Protein AF-A0A2E1KET3-F1 (afdb_monomer)

Radius of gyration: 52.71 Å; Cα contacts (8 Å, |Δi|>4): 146; chains: 1; bounding box: 112×32×149 Å

pLDDT: mean 80.53, std 12.12, range [50.5, 97.62]

Foldseek 3Di:
DDDDFDKDFDADPVRHGDGIDGDDPPDDDDPCDDPQPDRDPDDPQWDWDQDPVNPGIDTDGDDDDDPPVPDDDDVPDDFDQPDWDWDADPNDIDTDGVVVVCVQAEDEDLPPPDDDPRHDYDPNVVVSVVVVVVVVVPPPVCVVDPPDDDDPPPDDDPDDDDPPPPPPPPPPDPPDDDDDPCPPPDDDDDDDPDDDPDDDPPDDPPDDDDD

Structure (mmCIF, N/CA/C/O backbone):
data_AF-A0A2E1KET3-F1
#
_entry.id   AF-A0A2E1KET3-F1
#
loop_
_atom_site.group_PDB
_atom_site.id
_atom_site.type_symbol
_atom_site.label_atom_id
_atom_site.label_alt_id
_atom_site.label_comp_id
_atom_site.label_asym_id
_atom_site.label_entity_id
_atom_site.label_seq_id
_atom_site.pdbx_PDB_ins_code
_atom_site.Cartn_x
_atom_site.Cartn_y
_atom_site.Cartn_z
_atom_site.occupancy
_atom_site.B_iso_or_equiv
_atom_site.auth_seq_id
_atom_site.auth_comp_id
_atom_site.auth_asym_id
_atom_site.auth_atom_id
_atom_site.pdbx_PDB_model_num
ATOM 1 N N . MET A 1 1 ? 8.633 -13.231 -54.530 1.00 54.28 1 MET A N 1
ATOM 2 C CA . MET A 1 1 ? 9.618 -12.141 -54.703 1.00 54.28 1 MET A CA 1
ATOM 3 C C . MET A 1 1 ? 10.955 -12.693 -54.241 1.00 54.28 1 MET A C 1
ATOM 5 O O . MET A 1 1 ? 10.937 -13.439 -53.276 1.00 54.28 1 MET A O 1
ATOM 9 N N . ALA A 1 2 ? 12.056 -12.444 -54.955 1.00 75.81 2 ALA A N 1
ATOM 10 C CA . ALA A 1 2 ? 13.374 -12.851 -54.466 1.00 75.81 2 ALA A CA 1
ATOM 11 C C . ALA A 1 2 ? 13.796 -11.877 -53.362 1.00 75.81 2 ALA A C 1
ATOM 13 O O . ALA A 1 2 ? 13.765 -10.662 -53.588 1.00 75.81 2 ALA A O 1
ATOM 14 N N . ASP A 1 3 ? 14.139 -12.400 -52.190 1.00 81.38 3 ASP A N 1
ATOM 15 C CA . ASP A 1 3 ? 14.661 -11.585 -51.100 1.00 81.38 3 ASP A CA 1
ATOM 16 C C . ASP A 1 3 ? 15.997 -10.986 -51.543 1.00 81.38 3 ASP A C 1
ATOM 18 O O . ASP A 1 3 ? 16.878 -11.688 -52.041 1.00 81.38 3 ASP A O 1
ATOM 22 N N . LYS A 1 4 ? 16.124 -9.661 -51.445 1.00 78.75 4 LYS A N 1
ATOM 23 C CA . LYS A 1 4 ? 17.358 -8.969 -51.820 1.00 78.75 4 LYS A CA 1
ATOM 24 C C . LYS A 1 4 ? 18.313 -8.975 -50.636 1.00 78.75 4 LYS A C 1
ATOM 26 O O . LYS A 1 4 ? 17.953 -8.484 -49.567 1.00 78.75 4 LYS A O 1
ATOM 31 N N . THR A 1 5 ? 19.533 -9.455 -50.848 1.00 81.69 5 THR A N 1
ATOM 32 C CA . THR A 1 5 ? 20.609 -9.340 -49.860 1.00 81.69 5 THR A CA 1
ATOM 33 C C . THR A 1 5 ? 21.068 -7.880 -49.771 1.00 81.69 5 THR A C 1
ATOM 35 O O . THR A 1 5 ? 21.358 -7.276 -50.810 1.00 81.69 5 THR A O 1
ATOM 38 N N . PRO A 1 6 ? 21.129 -7.275 -48.570 1.00 86.75 6 PRO A N 1
ATOM 39 C CA . PRO A 1 6 ? 21.741 -5.963 -48.396 1.00 86.75 6 PRO A CA 1
ATOM 40 C C . PRO A 1 6 ? 23.201 -5.960 -48.874 1.00 86.75 6 PRO A C 1
ATOM 42 O O . PRO A 1 6 ? 23.922 -6.944 -48.698 1.00 86.75 6 PRO A O 1
ATOM 45 N N . VAL A 1 7 ? 23.648 -4.838 -49.439 1.00 89.50 7 VAL A N 1
ATOM 46 C CA . VAL A 1 7 ? 25.040 -4.622 -49.870 1.00 89.50 7 VAL A CA 1
ATOM 47 C C . VAL A 1 7 ? 25.727 -3.597 -48.968 1.00 89.50 7 VAL A C 1
ATOM 49 O O . VAL A 1 7 ? 25.095 -2.642 -48.517 1.00 89.50 7 VAL A O 1
ATOM 52 N N . LYS A 1 8 ? 27.019 -3.790 -48.705 1.00 89.31 8 LYS A N 1
ATOM 53 C CA . LYS A 1 8 ? 27.906 -2.866 -47.989 1.00 89.31 8 LYS A CA 1
ATOM 54 C C . LYS A 1 8 ? 28.914 -2.245 -48.948 1.00 89.31 8 LYS A C 1
ATOM 56 O O . LYS A 1 8 ? 29.325 -2.889 -49.911 1.00 89.31 8 LYS A O 1
ATOM 61 N N . ALA A 1 9 ? 29.354 -1.027 -48.651 1.00 89.81 9 ALA A N 1
ATOM 62 C CA . ALA A 1 9 ? 30.552 -0.482 -49.277 1.00 89.81 9 ALA A CA 1
ATOM 63 C C . ALA A 1 9 ? 31.796 -1.212 -48.747 1.00 89.81 9 ALA A C 1
ATOM 65 O O . ALA A 1 9 ? 31.880 -1.527 -47.557 1.00 89.81 9 ALA A O 1
ATOM 66 N N . THR A 1 10 ? 32.752 -1.487 -49.626 1.00 89.62 10 THR A N 1
ATOM 67 C CA . THR A 1 10 ? 34.105 -1.903 -49.246 1.00 89.62 10 THR A CA 1
ATOM 68 C C . THR A 1 10 ? 35.005 -0.680 -49.253 1.00 89.62 10 THR A C 1
ATOM 70 O O . THR A 1 10 ? 34.911 0.137 -50.167 1.00 89.62 10 THR A O 1
ATOM 73 N N . PHE A 1 11 ? 35.858 -0.553 -48.241 1.00 90.19 11 PHE A N 1
ATOM 74 C CA . PHE A 1 11 ? 36.788 0.564 -48.103 1.00 90.19 11 PHE A CA 1
ATOM 75 C C . PHE A 1 11 ? 38.220 0.074 -48.294 1.00 90.19 11 PHE A C 1
ATOM 77 O O . PHE A 1 11 ? 38.549 -1.043 -47.882 1.00 90.19 11 PHE A O 1
ATOM 84 N N . ASP A 1 12 ? 39.049 0.893 -48.927 1.00 92.69 12 ASP A N 1
ATOM 85 C CA . ASP A 1 12 ? 40.473 0.628 -49.078 1.00 92.69 12 ASP A CA 1
ATOM 86 C C . ASP A 1 12 ? 41.247 0.903 -47.770 1.00 92.69 12 ASP A C 1
ATOM 88 O O . ASP A 1 12 ? 40.679 1.168 -46.708 1.00 92.69 12 ASP A O 1
ATOM 92 N N . SER A 1 13 ? 42.580 0.828 -47.825 1.00 92.62 13 SER A N 1
ATOM 93 C CA . SER A 1 13 ? 43.427 1.095 -46.650 1.00 92.62 13 SER A CA 1
ATOM 94 C C . SER A 1 13 ? 43.485 2.576 -46.248 1.00 92.62 13 SER A C 1
ATOM 96 O O . SER A 1 13 ? 43.938 2.873 -45.143 1.00 92.62 13 SER A O 1
ATOM 98 N N . ALA A 1 14 ? 43.060 3.493 -47.123 1.00 92.56 14 ALA A N 1
ATOM 99 C CA . ALA A 1 14 ? 42.936 4.920 -46.836 1.00 92.56 14 ALA A CA 1
ATOM 100 C C . ALA A 1 14 ? 41.569 5.274 -46.217 1.00 92.56 14 ALA A C 1
ATOM 102 O O . ALA A 1 14 ? 41.411 6.368 -45.676 1.00 92.56 14 ALA A O 1
ATOM 103 N N . GLY A 1 15 ? 40.615 4.335 -46.222 1.00 86.88 15 GLY A N 1
ATOM 104 C CA . GLY A 1 15 ? 39.252 4.547 -45.739 1.00 86.88 15 GLY A CA 1
ATOM 105 C C . GLY A 1 15 ? 38.321 5.132 -46.802 1.00 86.88 15 GLY A C 1
ATOM 106 O O . GLY A 1 15 ? 37.217 5.556 -46.459 1.00 86.88 15 GLY A O 1
ATOM 107 N N . ASP A 1 16 ? 38.739 5.134 -48.069 1.00 91.38 16 ASP A N 1
ATOM 108 C CA . ASP A 1 16 ? 37.931 5.560 -49.206 1.00 91.38 16 ASP A CA 1
ATOM 109 C C . ASP A 1 16 ? 37.109 4.381 -49.741 1.00 91.38 16 ASP A C 1
ATOM 111 O O . ASP A 1 16 ? 37.549 3.230 -49.733 1.00 91.38 16 ASP A O 1
ATOM 115 N N . ALA A 1 17 ? 35.876 4.645 -50.180 1.00 92.75 17 ALA A N 1
ATOM 116 C CA . ALA A 1 17 ? 35.009 3.603 -50.724 1.00 92.75 17 ALA A CA 1
ATOM 117 C C . ALA A 1 17 ? 35.517 3.140 -52.103 1.00 92.75 17 ALA A C 1
ATOM 119 O O . ALA A 1 17 ? 35.589 3.942 -53.031 1.00 92.75 17 ALA A O 1
ATOM 120 N N . ASP A 1 18 ? 35.797 1.843 -52.247 1.00 93.38 18 ASP A N 1
ATOM 121 C CA . ASP A 1 18 ? 36.408 1.233 -53.444 1.00 93.38 18 ASP A CA 1
ATOM 122 C C . ASP A 1 18 ? 35.548 0.103 -54.052 1.00 93.38 18 ASP A C 1
ATOM 124 O O . ASP A 1 18 ? 35.914 -0.563 -55.017 1.00 93.38 18 ASP A O 1
ATOM 128 N N . GLY A 1 19 ? 34.353 -0.144 -53.508 1.00 95.06 19 GLY A N 1
ATOM 129 C CA . GLY A 1 19 ? 33.457 -1.142 -54.088 1.00 95.06 19 GLY A CA 1
ATOM 130 C C . GLY A 1 19 ? 32.199 -1.423 -53.286 1.00 95.06 19 GLY A C 1
ATOM 131 O O . GLY A 1 19 ? 31.897 -0.757 -52.295 1.00 95.06 19 GLY A O 1
ATOM 132 N N . LEU A 1 20 ? 31.459 -2.432 -53.744 1.00 92.94 20 LEU A N 1
ATOM 133 C CA . LEU A 1 20 ? 30.279 -2.975 -53.079 1.00 92.94 20 LEU A CA 1
ATOM 134 C C . LEU A 1 20 ? 30.458 -4.482 -52.887 1.00 92.94 20 LEU A C 1
ATOM 136 O O . LEU A 1 20 ? 30.952 -5.175 -53.774 1.00 92.94 20 LEU A O 1
ATOM 140 N N . SER A 1 21 ? 30.023 -4.989 -51.740 1.00 92.06 21 SER A N 1
ATOM 141 C CA . SER A 1 21 ? 30.004 -6.415 -51.416 1.00 92.06 21 SER A CA 1
ATOM 142 C C . SER A 1 21 ? 28.698 -6.766 -50.711 1.00 92.06 21 SER A C 1
ATOM 144 O O . SER A 1 21 ? 28.028 -5.891 -50.168 1.00 92.06 21 SER A O 1
ATOM 146 N N . GLU A 1 22 ? 28.306 -8.032 -50.715 1.00 92.38 22 GLU A N 1
ATOM 147 C CA . GLU A 1 22 ? 27.161 -8.484 -49.926 1.00 92.38 22 GLU A CA 1
ATOM 148 C C . GLU A 1 22 ? 27.525 -8.527 -48.437 1.00 92.38 22 GLU A C 1
ATOM 150 O O . GLU A 1 22 ? 28.678 -8.764 -48.063 1.00 92.38 22 GLU A O 1
ATOM 155 N N . PHE A 1 23 ? 26.535 -8.291 -47.574 1.00 90.12 23 PHE A N 1
ATOM 156 C CA . PHE A 1 23 ? 26.694 -8.597 -46.155 1.00 90.12 23 PHE A CA 1
ATOM 157 C C . PHE A 1 23 ? 26.837 -10.112 -45.977 1.00 90.12 23 PHE A C 1
ATOM 159 O O . PHE A 1 23 ? 25.984 -10.883 -46.416 1.00 90.12 23 PHE A O 1
ATOM 166 N N . VAL A 1 24 ? 27.902 -10.539 -45.304 1.00 88.50 24 VAL A N 1
ATOM 167 C CA . VAL A 1 24 ? 28.141 -11.936 -44.937 1.00 88.50 24 VAL A CA 1
ATOM 168 C C . VAL A 1 24 ? 27.854 -12.165 -43.456 1.00 88.50 24 VAL A C 1
ATOM 170 O O . VAL A 1 24 ? 27.760 -1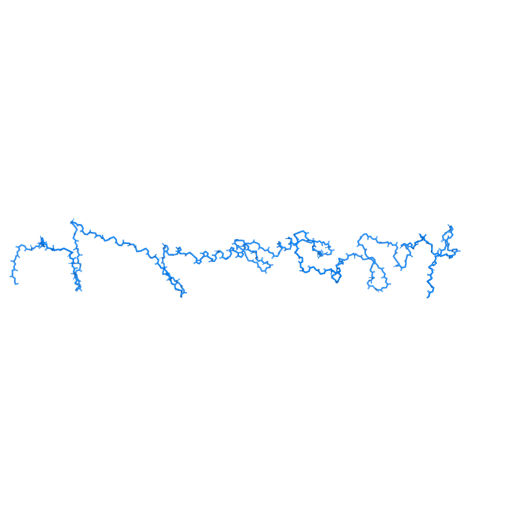1.233 -42.656 1.00 88.50 24 VAL A O 1
ATOM 173 N N . SER A 1 25 ? 27.720 -13.432 -43.067 1.00 87.06 25 SER A N 1
ATOM 174 C CA . SER A 1 25 ? 27.540 -13.810 -41.663 1.00 87.06 25 SER A CA 1
ATOM 175 C C . SER A 1 25 ? 28.686 -13.264 -40.800 1.00 87.06 25 SER A C 1
ATOM 177 O O . SER A 1 25 ? 29.841 -13.626 -41.009 1.00 87.06 25 SER A O 1
ATOM 179 N N . GLY A 1 26 ? 28.354 -12.426 -39.815 1.00 85.19 26 GLY A N 1
ATOM 180 C CA . GLY A 1 26 ? 29.312 -11.763 -38.921 1.00 85.19 26 GLY A CA 1
ATOM 181 C C . GLY A 1 26 ? 29.530 -10.276 -39.215 1.00 85.19 26 GLY A C 1
ATOM 182 O O . GLY A 1 26 ? 30.033 -9.563 -38.349 1.00 85.19 26 GLY A O 1
ATOM 183 N N . ASP A 1 27 ? 29.103 -9.784 -40.381 1.00 87.06 27 ASP A N 1
ATOM 184 C CA . ASP A 1 27 ? 29.054 -8.346 -40.635 1.00 87.06 27 ASP A CA 1
ATOM 185 C C . ASP A 1 27 ? 27.988 -7.671 -39.760 1.00 87.06 27 ASP A C 1
ATOM 187 O O . ASP A 1 27 ? 26.918 -8.225 -39.501 1.00 87.06 27 ASP A O 1
ATOM 191 N N . THR A 1 28 ? 28.258 -6.437 -39.336 1.00 83.75 28 THR A N 1
ATOM 192 C CA . THR A 1 28 ? 27.314 -5.607 -38.576 1.00 83.75 28 THR A CA 1
ATOM 193 C C . THR A 1 28 ? 27.261 -4.200 -39.156 1.00 83.75 28 THR A C 1
ATOM 195 O O . THR A 1 28 ? 28.207 -3.742 -39.797 1.00 83.75 28 THR A O 1
ATOM 198 N N . VAL A 1 29 ? 26.150 -3.498 -38.928 1.00 81.12 29 VAL A N 1
ATOM 199 C CA . VAL A 1 29 ? 26.078 -2.050 -39.151 1.00 81.12 29 VAL A CA 1
ATOM 200 C C . VAL A 1 29 ? 26.519 -1.367 -37.852 1.00 81.12 29 VAL A C 1
ATOM 202 O O . VAL A 1 29 ? 25.882 -1.591 -36.819 1.00 81.12 29 VAL A O 1
ATOM 205 N N . PRO A 1 30 ? 27.596 -0.563 -37.855 1.00 77.50 30 PRO A N 1
ATOM 206 C CA . PRO A 1 30 ? 28.080 0.083 -36.642 1.00 77.50 30 PRO A CA 1
ATOM 207 C C . PRO A 1 30 ? 27.067 1.111 -36.123 1.00 77.50 30 PRO A C 1
ATOM 209 O O . PRO A 1 30 ? 26.489 1.881 -36.891 1.00 77.50 30 PRO A O 1
ATOM 212 N N . TYR A 1 31 ? 26.894 1.169 -34.800 1.00 75.31 31 TYR A N 1
ATOM 213 C CA . TYR A 1 31 ? 25.952 2.094 -34.153 1.00 75.31 31 TYR A CA 1
ATOM 214 C C . TYR A 1 31 ? 26.321 3.570 -34.346 1.00 75.31 31 TYR A C 1
ATOM 216 O O . TYR A 1 31 ? 25.466 4.428 -34.192 1.00 75.31 31 TYR A O 1
ATOM 224 N N . THR A 1 32 ? 27.576 3.880 -34.683 1.00 71.50 32 THR A N 1
ATOM 225 C CA . THR A 1 32 ? 28.060 5.258 -34.852 1.00 71.50 32 THR A CA 1
ATOM 226 C C . THR A 1 32 ? 27.515 5.947 -36.103 1.00 71.50 32 THR A C 1
ATOM 228 O O . THR A 1 32 ? 27.492 7.173 -36.143 1.00 71.50 32 THR A O 1
ATOM 231 N N . HIS A 1 33 ? 27.081 5.181 -37.111 1.00 64.62 33 HIS A N 1
ATOM 232 C CA . HIS A 1 33 ? 26.625 5.702 -38.409 1.00 64.62 33 HIS A CA 1
ATOM 233 C C . HIS A 1 33 ? 25.416 4.923 -38.963 1.00 64.62 33 HIS A C 1
ATOM 235 O O . HIS A 1 33 ? 25.186 4.876 -40.171 1.00 64.62 33 HIS A O 1
ATOM 241 N N . GLY A 1 34 ? 24.649 4.277 -38.079 1.00 67.62 34 GLY A N 1
ATOM 242 C CA . GLY A 1 34 ? 23.421 3.570 -38.437 1.00 67.62 34 GLY A CA 1
ATOM 243 C C . GLY A 1 34 ? 22.257 4.517 -38.752 1.00 67.62 34 GLY A C 1
ATOM 244 O O . GLY A 1 34 ? 22.260 5.690 -38.380 1.00 67.62 34 GLY A O 1
ATOM 245 N N . GLY A 1 35 ? 21.220 3.986 -39.410 1.00 69.19 35 GLY A N 1
ATOM 246 C CA . GLY A 1 35 ? 20.063 4.732 -39.942 1.00 69.19 35 GLY A CA 1
ATOM 247 C C . GLY A 1 35 ? 19.154 5.442 -38.927 1.00 69.19 35 GLY A C 1
ATOM 248 O O . GLY A 1 35 ? 18.078 5.895 -39.301 1.00 69.19 35 GLY A O 1
ATOM 249 N N . THR A 1 36 ? 19.556 5.541 -37.660 1.00 74.00 36 THR A N 1
ATOM 250 C CA . THR A 1 36 ? 18.859 6.298 -36.608 1.00 74.00 36 THR A CA 1
ATOM 251 C C . THR A 1 36 ? 19.367 7.735 -36.468 1.00 74.00 36 THR A C 1
ATOM 253 O O . THR A 1 36 ? 18.723 8.528 -35.788 1.00 74.00 36 THR A O 1
ATOM 256 N N . GLY A 1 37 ? 20.509 8.084 -37.081 1.00 75.75 37 GLY A N 1
ATOM 257 C CA . GLY A 1 37 ? 21.107 9.424 -36.982 1.00 75.75 37 GLY A CA 1
ATOM 258 C C . GLY A 1 37 ? 21.766 9.736 -35.629 1.00 75.75 37 GLY A C 1
ATOM 259 O O . GLY A 1 37 ? 22.196 10.865 -35.406 1.00 75.75 37 GLY A O 1
ATOM 260 N N . LEU A 1 38 ? 21.864 8.747 -34.734 1.00 82.00 38 LEU A N 1
ATOM 261 C CA . LEU A 1 38 ? 22.504 8.855 -33.422 1.00 82.00 38 LEU A CA 1
ATOM 262 C C . LEU A 1 38 ? 23.903 8.233 -33.480 1.00 82.00 38 LEU A C 1
ATOM 264 O O . LEU A 1 38 ? 24.073 7.146 -34.016 1.00 82.00 38 LEU A O 1
ATOM 268 N N . SER A 1 39 ? 24.903 8.905 -32.907 1.00 84.50 39 SER A N 1
ATOM 269 C CA . SER A 1 39 ? 26.311 8.471 -32.947 1.00 84.50 39 SER A CA 1
ATOM 270 C C . SER A 1 39 ? 26.749 7.626 -31.740 1.00 84.50 39 SER A C 1
ATOM 272 O O . SER A 1 39 ? 27.907 7.220 -31.646 1.00 84.50 39 SER A O 1
ATOM 274 N N . SER A 1 40 ? 25.833 7.345 -30.808 1.00 86.00 40 SER A N 1
ATOM 275 C CA . SER A 1 40 ? 26.053 6.555 -29.591 1.00 86.00 40 SER A CA 1
ATOM 276 C C . SER A 1 40 ? 24.826 5.692 -29.297 1.00 86.00 40 SER A C 1
ATOM 278 O O . SER A 1 40 ? 23.715 6.094 -29.634 1.00 86.00 40 SER A O 1
ATOM 280 N N . ILE A 1 41 ? 25.025 4.553 -28.623 1.00 87.88 41 ILE A N 1
ATOM 281 C CA . ILE A 1 41 ? 23.958 3.675 -28.104 1.00 87.88 41 ILE A CA 1
ATOM 282 C C . ILE A 1 41 ? 23.252 4.248 -26.855 1.00 87.88 41 ILE A C 1
ATOM 284 O O . ILE A 1 41 ? 22.355 3.617 -26.306 1.00 87.88 41 ILE A O 1
ATOM 288 N N . GLY A 1 42 ? 23.656 5.443 -26.414 1.00 89.19 42 GLY A N 1
ATOM 289 C CA . GLY A 1 42 ? 23.106 6.121 -25.244 1.00 89.19 42 GLY A CA 1
ATOM 290 C C . GLY A 1 42 ? 23.802 5.739 -23.935 1.00 89.19 42 GLY A C 1
ATOM 291 O O . GLY A 1 42 ? 24.773 4.980 -23.903 1.00 89.19 42 GLY A O 1
ATOM 292 N N . SER A 1 43 ? 23.303 6.316 -22.848 1.00 89.88 43 SER A N 1
ATOM 293 C CA . SER A 1 43 ? 23.631 5.985 -21.461 1.00 89.88 43 SER A CA 1
ATOM 294 C C . SER A 1 43 ? 22.664 4.931 -20.917 1.00 89.88 43 SER A C 1
ATOM 296 O O . SER A 1 43 ? 21.565 4.737 -21.439 1.00 89.88 43 SER A O 1
ATOM 298 N N . ALA A 1 44 ? 23.047 4.261 -19.827 1.00 85.62 44 ALA A N 1
ATOM 299 C CA . ALA A 1 44 ? 22.164 3.321 -19.139 1.00 85.62 44 ALA A CA 1
ATOM 300 C C . ALA A 1 44 ? 20.835 3.992 -18.741 1.00 85.62 44 ALA A C 1
ATOM 302 O O . ALA A 1 44 ? 20.830 5.114 -18.238 1.00 85.62 44 ALA A O 1
ATOM 303 N N . GLY A 1 45 ? 19.718 3.295 -18.967 1.00 80.06 45 GLY A N 1
ATOM 304 C CA . GLY A 1 45 ? 18.379 3.809 -18.660 1.00 80.06 45 GLY A CA 1
ATOM 305 C C . GLY A 1 45 ? 17.822 4.802 -19.684 1.00 80.06 45 GLY A C 1
ATOM 306 O O . GLY A 1 45 ? 16.828 5.464 -19.394 1.00 80.06 45 GLY A O 1
ATOM 307 N N . GLN A 1 46 ? 18.434 4.920 -20.868 1.00 88.88 46 GLN A N 1
ATOM 308 C CA . GLN A 1 46 ? 17.870 5.681 -21.982 1.00 88.88 46 GLN A CA 1
ATOM 309 C C . GLN A 1 46 ? 17.150 4.775 -22.988 1.00 88.88 46 GLN A C 1
ATOM 311 O O . GLN A 1 46 ? 17.538 3.629 -23.212 1.00 88.88 46 GLN A O 1
ATOM 316 N N . VAL A 1 47 ? 16.114 5.319 -23.622 1.00 88.19 47 VAL A N 1
ATOM 317 C CA . VAL A 1 47 ? 15.393 4.714 -24.750 1.00 88.19 47 VAL A CA 1
ATOM 318 C C . VAL A 1 47 ? 15.443 5.638 -25.956 1.00 88.19 47 VAL A C 1
ATOM 320 O O . VAL A 1 47 ? 15.485 6.861 -25.813 1.00 88.19 47 VAL A O 1
ATOM 323 N N . VAL A 1 48 ? 15.422 5.057 -27.156 1.00 90.06 48 VAL A N 1
ATOM 324 C CA . VAL A 1 48 ? 15.2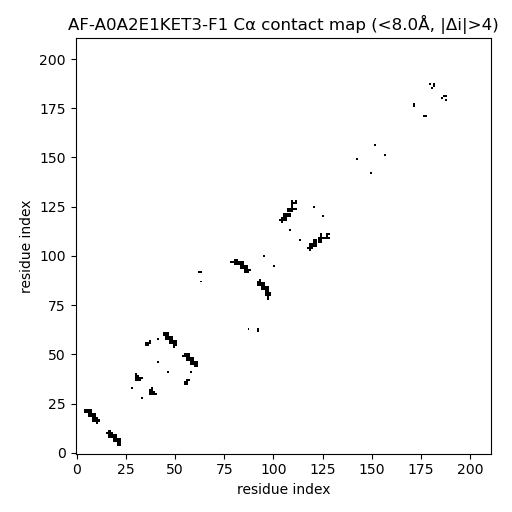15 5.836 -28.378 1.00 90.06 48 VAL A CA 1
ATOM 325 C C . VAL A 1 48 ? 13.740 6.198 -28.459 1.00 90.06 48 VAL A C 1
ATOM 327 O O . VAL A 1 48 ? 12.881 5.317 -28.476 1.00 90.06 48 VAL A O 1
ATOM 330 N N . LYS A 1 49 ? 13.447 7.490 -28.537 1.00 88.69 49 LYS A N 1
ATOM 331 C CA . LYS A 1 49 ? 12.103 8.016 -28.764 1.00 88.69 49 LYS A CA 1
ATOM 332 C C . LYS A 1 49 ? 12.101 8.967 -29.953 1.00 88.69 49 LYS A C 1
ATOM 334 O O . LYS A 1 49 ? 13.150 9.404 -30.418 1.00 88.69 49 LYS A O 1
ATOM 339 N N . VAL A 1 50 ? 10.915 9.282 -30.455 1.00 91.50 50 VAL A N 1
ATOM 340 C CA . VAL A 1 50 ? 10.744 10.349 -31.444 1.00 91.50 50 VAL A CA 1
ATOM 341 C C . VAL A 1 50 ? 10.944 11.692 -30.740 1.00 91.50 50 VAL A C 1
ATOM 343 O O . VAL A 1 50 ? 10.418 11.893 -29.645 1.00 91.50 50 VAL A O 1
ATOM 346 N N . ASN A 1 51 ? 11.718 12.592 -31.346 1.00 90.31 51 ASN A N 1
ATOM 347 C CA . ASN A 1 51 ? 11.944 13.920 -30.780 1.00 90.31 51 ASN A CA 1
ATOM 348 C C . ASN A 1 51 ? 10.664 14.775 -30.795 1.00 90.31 51 ASN A C 1
ATOM 350 O O . ASN A 1 51 ? 9.708 14.487 -31.515 1.00 90.31 51 ASN A O 1
ATOM 354 N N . SER A 1 52 ? 10.638 15.864 -30.025 1.00 89.69 52 SER A N 1
ATOM 355 C CA . SER A 1 52 ? 9.452 16.737 -29.922 1.00 89.69 52 SER A CA 1
ATOM 356 C C . SER A 1 52 ? 8.998 17.339 -31.262 1.00 89.69 52 SER A C 1
ATOM 358 O O . SER A 1 52 ? 7.825 17.666 -31.424 1.00 89.69 52 SER A O 1
ATOM 360 N N . GLY A 1 53 ? 9.911 17.458 -32.231 1.00 93.81 53 GLY A N 1
ATOM 361 C CA . GLY A 1 53 ? 9.632 17.922 -33.591 1.00 93.81 53 GLY A CA 1
ATOM 362 C C . GLY A 1 53 ? 9.126 16.842 -34.553 1.00 93.81 53 GLY A C 1
ATOM 363 O O . GLY A 1 53 ? 8.897 17.155 -35.720 1.00 93.81 53 GLY A O 1
ATOM 364 N N . ALA A 1 54 ? 8.986 15.591 -34.101 1.00 93.44 54 ALA A N 1
ATOM 365 C CA . ALA A 1 54 ? 8.587 14.427 -34.895 1.00 93.44 54 ALA A CA 1
ATOM 366 C C . ALA A 1 54 ? 9.392 14.211 -36.192 1.00 93.44 54 ALA A C 1
ATOM 368 O O . ALA A 1 54 ? 8.906 13.603 -37.145 1.00 93.44 54 ALA A O 1
ATOM 369 N N . ASN A 1 55 ? 10.625 14.713 -36.243 1.00 91.81 55 ASN A N 1
ATOM 370 C CA . ASN A 1 55 ? 11.465 14.715 -37.444 1.00 91.81 55 ASN A CA 1
ATOM 371 C C . ASN A 1 55 ? 12.762 13.916 -37.273 1.00 91.81 55 ASN A C 1
ATOM 373 O O . ASN A 1 55 ? 13.568 13.842 -38.198 1.00 91.81 55 ASN A O 1
ATOM 377 N N . GLY A 1 56 ? 12.960 13.312 -36.103 1.00 89.88 56 GLY A N 1
ATOM 378 C CA . GLY A 1 56 ? 14.131 12.513 -35.800 1.00 89.88 56 GLY A CA 1
ATOM 379 C C . GLY A 1 56 ? 13.934 11.649 -34.565 1.00 89.88 56 GLY A C 1
ATOM 380 O O . GLY A 1 56 ? 12.897 11.688 -33.897 1.00 89.88 56 GLY A O 1
ATOM 381 N N . LEU A 1 57 ? 14.962 10.863 -34.278 1.00 91.00 57 LEU A N 1
ATOM 382 C CA . LEU A 1 57 ? 15.050 10.036 -33.086 1.00 91.00 57 LEU A CA 1
ATOM 383 C C . LEU A 1 57 ? 16.008 10.695 -32.089 1.00 91.00 57 LEU A C 1
ATOM 385 O O . LEU A 1 57 ? 17.040 11.236 -32.482 1.00 91.00 57 LEU A O 1
ATOM 389 N N . GLU A 1 58 ? 15.674 10.653 -30.805 1.00 91.12 58 GLU A N 1
ATOM 390 C CA . GLU A 1 58 ? 16.510 11.152 -29.712 1.00 91.12 58 GLU A CA 1
ATOM 391 C C . GLU A 1 58 ? 16.561 10.152 -28.5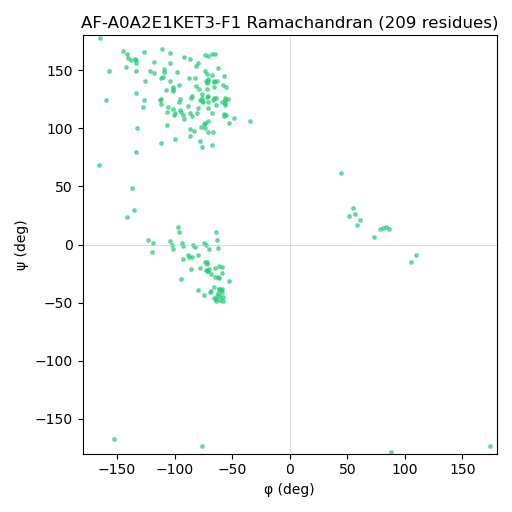53 1.00 91.12 58 GLU A C 1
ATOM 393 O O . GLU A 1 58 ? 15.678 9.304 -28.402 1.00 91.12 58 GLU A O 1
ATOM 398 N N . TRP A 1 59 ? 17.586 10.268 -27.708 1.00 91.12 59 TRP A N 1
ATOM 399 C CA . TRP A 1 59 ? 17.643 9.535 -26.446 1.00 91.12 59 TRP A CA 1
ATOM 400 C C . TRP A 1 59 ? 16.782 10.242 -25.397 1.00 91.12 59 TRP A C 1
ATOM 402 O O . TRP A 1 59 ? 17.061 11.376 -25.013 1.00 91.12 59 TRP A O 1
ATOM 412 N N . GLY A 1 60 ? 15.744 9.565 -24.916 1.00 87.88 60 GLY A N 1
ATOM 413 C CA . GLY A 1 60 ? 14.963 9.970 -23.750 1.00 87.88 60 GLY A CA 1
ATOM 414 C C . GLY A 1 60 ? 15.318 9.135 -22.527 1.00 87.88 60 GLY A C 1
ATOM 415 O O . GLY A 1 60 ? 15.792 8.010 -22.665 1.00 87.88 60 GLY A O 1
ATOM 416 N N . GLY A 1 61 ? 15.072 9.667 -21.329 1.00 83.12 61 GLY A N 1
ATOM 417 C CA . GLY A 1 61 ? 15.020 8.826 -20.132 1.00 83.12 61 GLY A CA 1
ATOM 418 C C . GLY A 1 61 ? 13.887 7.802 -20.241 1.00 83.12 61 GLY A C 1
ATOM 419 O O . GLY A 1 61 ? 12.891 8.045 -20.926 1.00 83.12 61 GLY A O 1
ATOM 420 N N . VAL A 1 62 ? 14.051 6.655 -19.586 1.00 75.06 62 VAL A N 1
ATOM 421 C CA . VAL A 1 62 ? 12.953 5.710 -19.360 1.00 75.06 62 VAL A CA 1
ATOM 422 C C . VAL A 1 62 ? 12.003 6.321 -18.331 1.00 75.06 62 VAL A C 1
ATOM 424 O O . VAL A 1 62 ? 12.316 6.347 -17.149 1.00 75.06 62 VAL A O 1
ATOM 427 N N . GLU A 1 63 ? 10.840 6.791 -18.774 1.00 71.94 63 GLU A N 1
ATOM 428 C CA . GLU A 1 63 ? 9.671 6.915 -17.895 1.00 71.94 63 GLU A CA 1
ATOM 429 C C . GLU A 1 6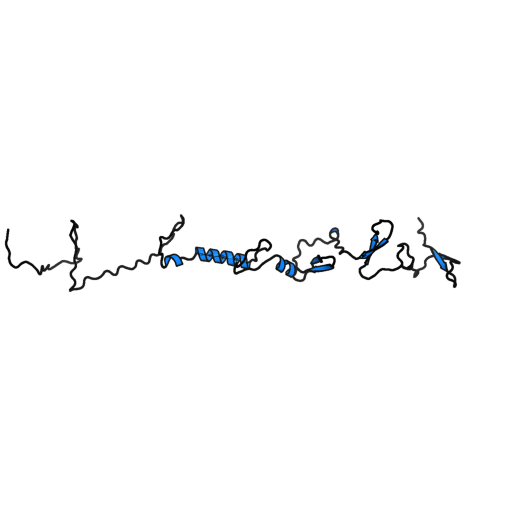3 ? 9.178 5.487 -17.592 1.00 71.94 63 GLU A C 1
ATOM 431 O O . GLU A 1 63 ? 9.268 4.621 -18.466 1.00 71.94 63 GLU A O 1
ATOM 436 N N . ALA A 1 64 ? 8.708 5.184 -16.375 1.00 68.44 64 ALA A N 1
ATOM 437 C CA . ALA A 1 64 ? 8.245 3.831 -16.034 1.00 68.44 64 ALA A CA 1
ATOM 438 C C . ALA A 1 64 ? 7.197 3.306 -17.039 1.00 68.44 64 ALA A C 1
ATOM 440 O O . ALA A 1 64 ? 6.025 3.675 -16.983 1.00 68.44 64 ALA A O 1
ATOM 441 N N . VAL A 1 65 ? 7.592 2.394 -17.933 1.00 73.69 65 VAL A N 1
ATOM 442 C CA . VAL A 1 65 ? 6.664 1.748 -18.871 1.00 73.69 65 VAL A CA 1
ATOM 443 C C . VAL A 1 65 ? 6.042 0.529 -18.190 1.00 73.69 65 VAL A C 1
ATOM 445 O O . VAL A 1 65 ? 6.597 -0.569 -18.219 1.00 73.69 65 VAL A O 1
ATOM 448 N N . ILE A 1 66 ? 4.877 0.714 -17.567 1.00 84.06 66 ILE A N 1
ATOM 449 C CA . ILE A 1 66 ? 4.035 -0.392 -17.092 1.00 84.06 66 ILE A CA 1
ATOM 450 C C . ILE A 1 66 ? 3.048 -0.724 -18.209 1.00 84.06 66 ILE A C 1
ATOM 452 O O . ILE A 1 66 ? 2.127 0.041 -18.484 1.00 84.06 66 ILE A O 1
ATOM 456 N N . ASN A 1 67 ? 3.237 -1.865 -18.872 1.00 83.31 67 ASN A N 1
ATOM 457 C CA . ASN A 1 67 ? 2.312 -2.325 -19.906 1.00 83.31 67 ASN A CA 1
ATOM 458 C C . ASN A 1 67 ? 1.043 -2.905 -19.268 1.00 83.31 67 ASN A C 1
ATOM 460 O O . ASN A 1 67 ? 0.958 -4.115 -19.092 1.00 83.31 67 ASN A O 1
ATOM 464 N N . ILE A 1 68 ? 0.082 -2.050 -18.922 1.00 86.06 68 ILE A N 1
ATOM 465 C CA . ILE A 1 68 ? -1.164 -2.445 -18.247 1.00 86.06 68 ILE A CA 1
ATOM 466 C C . ILE A 1 68 ? -1.993 -3.396 -19.123 1.00 86.06 68 ILE A C 1
ATOM 468 O O . ILE A 1 68 ? -2.479 -4.413 -18.632 1.00 86.06 68 ILE A O 1
ATOM 472 N N . ASP A 1 69 ? -2.085 -3.123 -20.425 1.00 88.19 69 ASP A N 1
ATOM 473 C CA . ASP A 1 69 ? -2.915 -3.902 -21.354 1.00 88.19 69 ASP A CA 1
ATOM 474 C C . ASP A 1 69 ? -2.346 -5.303 -21.641 1.00 88.19 69 ASP A C 1
ATOM 476 O O . ASP A 1 69 ? -3.076 -6.214 -22.028 1.00 88.19 69 ASP A O 1
ATOM 480 N N . GLY A 1 70 ? -1.037 -5.494 -21.446 1.00 88.94 70 GLY A N 1
ATOM 481 C CA . GLY A 1 70 ? -0.353 -6.778 -21.611 1.00 88.94 70 GLY A CA 1
ATOM 482 C C . GLY A 1 70 ? -0.235 -7.615 -20.335 1.00 88.94 70 GLY A C 1
ATOM 483 O O . GLY A 1 70 ? 0.339 -8.706 -20.385 1.00 88.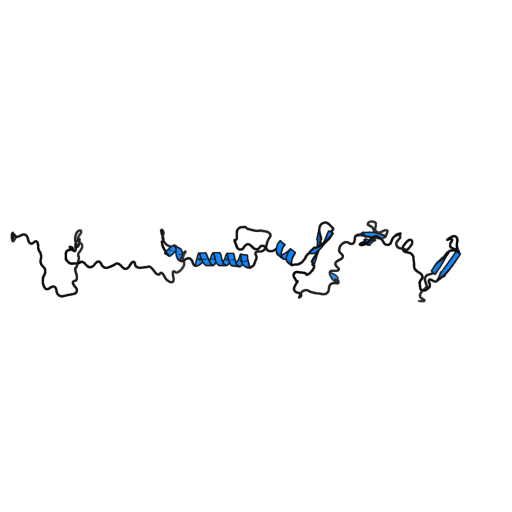94 70 GLY A O 1
ATOM 484 N N . MET A 1 71 ? -0.719 -7.130 -19.185 1.00 90.94 71 MET A N 1
ATOM 485 C CA . MET A 1 71 ? -0.629 -7.877 -17.928 1.00 90.94 71 MET A CA 1
ATOM 486 C C . MET A 1 71 ? -1.608 -9.055 -17.907 1.00 90.94 71 MET A C 1
ATOM 488 O O . MET A 1 71 ? -2.755 -8.959 -18.334 1.00 90.94 71 MET A O 1
ATOM 492 N N . THR A 1 72 ? -1.163 -10.190 -17.362 1.00 91.94 72 THR A N 1
ATOM 493 C CA . THR A 1 72 ? -2.066 -11.302 -17.039 1.00 91.94 72 THR A CA 1
ATOM 494 C C . THR A 1 72 ? -3.031 -10.876 -15.936 1.00 91.94 72 THR A C 1
ATOM 496 O O . THR A 1 72 ? -2.583 -10.321 -14.931 1.00 91.94 72 THR A O 1
ATOM 499 N N . ASP A 1 73 ? -4.321 -11.196 -16.082 1.00 92.06 73 ASP A N 1
ATOM 500 C CA . ASP A 1 73 ? -5.306 -10.973 -15.022 1.00 92.06 73 ASP A CA 1
ATOM 501 C C . ASP A 1 73 ? -4.875 -11.680 -13.727 1.00 92.06 73 ASP A C 1
ATOM 503 O O . ASP A 1 73 ? -4.551 -12.871 -13.687 1.00 92.06 73 ASP A O 1
ATOM 507 N N . LYS A 1 74 ? -4.829 -10.884 -12.666 1.00 92.25 74 LYS A N 1
ATOM 508 C CA . LYS A 1 74 ? -4.420 -11.243 -11.314 1.00 92.25 74 LYS A CA 1
ATOM 509 C C . LYS A 1 74 ? -5.407 -10.665 -10.293 1.00 92.25 74 LYS A C 1
ATOM 511 O O . LYS A 1 74 ? -5.048 -10.373 -9.163 1.00 92.25 74 LYS A O 1
ATOM 516 N N . SER A 1 75 ? -6.674 -10.511 -10.660 1.00 89.62 75 SER A N 1
ATOM 517 C CA . SER A 1 75 ? -7.717 -9.994 -9.765 1.00 89.62 75 SER A CA 1
ATOM 518 C C . SER A 1 75 ? -7.962 -10.853 -8.511 1.00 89.62 75 SER A C 1
ATOM 520 O O . SER A 1 75 ? -8.503 -10.349 -7.530 1.00 89.62 75 SER A O 1
ATOM 522 N N . SER A 1 76 ? -7.536 -12.123 -8.497 1.00 93.00 76 SER A N 1
ATOM 523 C CA . SER A 1 76 ? -7.747 -13.057 -7.380 1.00 93.00 76 SER A CA 1
ATOM 524 C C . SER A 1 76 ? -6.522 -13.320 -6.490 1.00 93.00 76 SER A C 1
ATOM 526 O O . SER A 1 76 ? -6.599 -14.179 -5.611 1.00 93.00 76 SER A O 1
ATOM 528 N N . ILE A 1 77 ? -5.374 -12.674 -6.724 1.00 93.25 77 ILE A N 1
ATOM 529 C CA . ILE A 1 77 ? -4.189 -12.850 -5.862 1.00 93.25 77 ILE A CA 1
ATOM 530 C C . ILE A 1 77 ? -4.299 -11.973 -4.613 1.00 93.25 77 ILE A C 1
ATOM 532 O O . ILE A 1 77 ? -4.628 -10.792 -4.680 1.00 93.25 77 ILE A O 1
ATOM 536 N N . THR A 1 78 ? -3.956 -12.557 -3.467 1.00 92.69 78 THR A N 1
ATOM 537 C CA . THR A 1 78 ? -3.696 -11.817 -2.231 1.00 92.69 78 THR A CA 1
ATOM 538 C C . THR A 1 78 ? -2.323 -11.159 -2.303 1.00 92.69 78 THR A C 1
ATOM 540 O O . THR A 1 78 ? -1.335 -11.839 -2.570 1.00 92.69 78 THR A O 1
ATOM 543 N N . LEU A 1 79 ? -2.254 -9.860 -2.013 1.00 93.88 79 LEU A N 1
ATOM 544 C CA . LEU A 1 79 ? -0.985 -9.145 -1.895 1.00 93.88 79 LEU A CA 1
ATOM 545 C C . LEU A 1 79 ? -0.249 -9.563 -0.616 1.00 93.88 79 LEU A C 1
ATOM 547 O O . LEU A 1 79 ? -0.804 -9.480 0.482 1.00 93.88 79 LEU A O 1
ATOM 551 N N . ALA A 1 80 ? 1.005 -9.977 -0.751 1.00 94.75 80 ALA A N 1
ATOM 552 C CA . ALA A 1 80 ? 1.919 -10.161 0.363 1.00 94.75 80 ALA A CA 1
ATOM 553 C C . ALA A 1 80 ? 2.540 -8.824 0.787 1.00 94.75 80 ALA A C 1
ATOM 555 O O . ALA A 1 80 ? 2.749 -7.917 -0.014 1.00 94.75 80 ALA A O 1
ATOM 556 N N . ASP A 1 81 ? 2.929 -8.726 2.054 1.00 95.19 81 ASP A N 1
ATOM 557 C CA . ASP A 1 81 ? 3.518 -7.519 2.652 1.00 95.19 81 ASP A CA 1
ATOM 558 C C . ASP A 1 81 ? 4.802 -7.022 1.979 1.00 95.19 81 ASP A C 1
ATOM 560 O O . ASP A 1 81 ? 5.179 -5.864 2.156 1.00 95.19 81 ASP A O 1
ATOM 564 N N . THR A 1 82 ? 5.460 -7.901 1.226 1.00 94.94 82 THR A N 1
ATOM 565 C CA . THR A 1 82 ? 6.698 -7.656 0.483 1.00 94.94 82 THR A CA 1
ATOM 566 C C . THR A 1 82 ? 6.480 -7.435 -1.012 1.00 94.94 82 THR A C 1
ATOM 568 O O . THR A 1 82 ? 7.455 -7.195 -1.728 1.00 94.94 82 THR A O 1
ATOM 571 N N . ASP A 1 83 ? 5.245 -7.555 -1.505 1.00 96.31 83 ASP A N 1
ATOM 572 C CA . ASP A 1 83 ? 4.951 -7.359 -2.923 1.00 96.31 83 ASP A CA 1
ATOM 573 C C . ASP A 1 83 ? 5.260 -5.925 -3.334 1.00 96.31 83 ASP A C 1
ATOM 575 O O . ASP A 1 83 ? 5.012 -4.981 -2.592 1.00 96.31 83 ASP A O 1
ATOM 579 N N . LYS A 1 84 ? 5.825 -5.754 -4.527 1.00 94.50 84 LYS A N 1
ATOM 580 C CA . LYS A 1 84 ? 6.265 -4.448 -5.017 1.00 94.50 84 LYS A CA 1
ATOM 581 C C . LYS A 1 84 ? 5.187 -3.835 -5.894 1.00 94.50 84 LYS A C 1
ATOM 583 O O . LYS A 1 84 ? 4.813 -4.411 -6.912 1.00 94.50 84 LYS A O 1
ATOM 588 N N . ILE A 1 85 ? 4.738 -2.648 -5.518 1.00 93.44 85 ILE A N 1
ATOM 589 C CA . ILE A 1 85 ? 3.815 -1.819 -6.283 1.00 93.44 85 ILE A CA 1
ATOM 590 C C . ILE A 1 85 ? 4.639 -0.668 -6.861 1.00 93.44 85 ILE A C 1
ATOM 592 O O . ILE A 1 85 ? 5.188 0.121 -6.087 1.00 93.44 85 ILE A O 1
ATOM 596 N N . PRO A 1 86 ? 4.795 -0.590 -8.190 1.00 92.31 86 PRO A N 1
ATOM 597 C CA . PRO A 1 86 ? 5.576 0.468 -8.812 1.00 92.31 86 PRO A CA 1
ATOM 598 C C . PRO A 1 86 ? 4.908 1.830 -8.596 1.00 92.31 86 PRO A C 1
ATOM 600 O O . PRO A 1 86 ? 3.685 1.947 -8.662 1.00 92.31 86 PRO A O 1
ATOM 603 N N . ILE A 1 87 ? 5.723 2.852 -8.348 1.00 92.31 87 ILE A N 1
ATOM 604 C CA . ILE A 1 87 ? 5.293 4.243 -8.182 1.00 92.31 87 ILE A CA 1
ATOM 605 C C . ILE A 1 87 ? 6.284 5.190 -8.864 1.00 92.31 87 ILE A C 1
ATOM 607 O O . ILE A 1 87 ? 7.440 4.832 -9.094 1.00 92.31 87 ILE A O 1
ATOM 611 N N . SER A 1 88 ? 5.835 6.410 -9.145 1.00 89.69 88 SER A N 1
ATOM 612 C CA . SER A 1 88 ? 6.691 7.523 -9.554 1.00 89.69 88 SER A CA 1
ATOM 613 C C . SER A 1 88 ? 6.418 8.700 -8.624 1.00 89.69 88 SER A C 1
ATOM 615 O O . SER A 1 88 ? 5.263 9.099 -8.466 1.00 89.69 88 SER A O 1
ATOM 617 N N . ASP A 1 89 ? 7.463 9.218 -7.983 1.00 89.19 89 ASP A N 1
ATOM 618 C CA . ASP A 1 89 ? 7.390 10.397 -7.118 1.00 89.19 89 ASP A CA 1
ATOM 619 C C . ASP A 1 89 ? 8.436 11.420 -7.563 1.00 89.19 89 ASP A C 1
ATOM 621 O O . ASP A 1 89 ? 9.632 11.128 -7.606 1.00 89.19 89 ASP A O 1
ATOM 625 N N . GLY A 1 90 ? 7.979 12.605 -7.971 1.00 84.44 90 GLY A N 1
ATOM 626 C CA . GLY A 1 90 ? 8.859 13.686 -8.419 1.00 84.44 90 GLY A CA 1
ATOM 627 C C . GLY A 1 90 ? 9.801 13.320 -9.577 1.00 84.44 90 GLY A C 1
ATOM 628 O O . GLY A 1 90 ? 10.873 13.910 -9.684 1.00 84.44 90 GLY A O 1
ATOM 629 N N . GLY A 1 91 ? 9.437 12.346 -10.421 1.00 80.56 91 GLY A N 1
ATOM 630 C CA . GLY A 1 91 ? 10.286 11.852 -11.515 1.00 80.56 91 GLY A CA 1
ATOM 631 C C . GLY A 1 91 ? 11.352 10.836 -11.090 1.00 80.56 91 GLY A C 1
ATOM 632 O O . GLY A 1 91 ? 12.288 10.597 -11.842 1.00 80.56 91 GLY A O 1
ATOM 633 N N . THR A 1 92 ? 11.241 10.269 -9.884 1.00 83.06 92 THR A N 1
ATOM 634 C CA . THR A 1 92 ? 12.003 9.088 -9.464 1.00 83.06 92 THR A CA 1
ATOM 635 C C . THR A 1 92 ? 11.085 7.875 -9.440 1.00 83.06 92 THR A C 1
ATOM 637 O O . THR A 1 92 ? 10.121 7.815 -8.674 1.00 83.06 92 THR A O 1
ATOM 640 N N . GLU A 1 93 ? 11.398 6.885 -10.265 1.00 88.25 93 GLU A N 1
ATOM 641 C CA . GLU A 1 93 ? 10.703 5.607 -10.284 1.00 88.25 93 GLU A CA 1
ATOM 642 C C . GLU A 1 93 ? 11.179 4.722 -9.131 1.00 88.25 93 GLU A C 1
ATOM 644 O O . GLU A 1 93 ? 12.374 4.539 -8.886 1.00 88.25 93 GLU A O 1
ATOM 649 N N . GLY A 1 94 ? 10.225 4.118 -8.435 1.00 90.12 94 GLY A N 1
ATOM 650 C CA . GLY A 1 94 ? 10.502 3.215 -7.334 1.00 90.12 94 GLY A CA 1
ATOM 651 C C . GLY A 1 94 ? 9.395 2.195 -7.150 1.00 90.12 94 GLY A C 1
ATOM 652 O O . GLY A 1 94 ? 8.518 2.014 -7.995 1.00 90.12 94 GLY A O 1
ATOM 653 N N . TYR A 1 95 ? 9.435 1.514 -6.013 1.00 94.25 95 TYR A N 1
ATOM 654 C CA . TYR A 1 95 ? 8.330 0.687 -5.568 1.00 94.25 95 TYR A CA 1
ATOM 655 C C . TYR A 1 95 ? 8.033 0.966 -4.104 1.00 94.25 95 TYR A C 1
ATOM 657 O O . TYR A 1 95 ? 8.929 1.258 -3.312 1.00 94.25 95 TYR A O 1
ATOM 665 N N . ILE A 1 96 ? 6.768 0.809 -3.754 1.00 96.75 96 ILE A N 1
ATOM 666 C CA . ILE A 1 96 ? 6.320 0.659 -2.375 1.00 96.75 96 ILE A CA 1
ATOM 667 C C . ILE A 1 96 ? 5.812 -0.758 -2.175 1.00 96.75 96 ILE A C 1
ATOM 669 O O . ILE A 1 96 ? 5.611 -1.503 -3.134 1.00 96.75 96 ILE A O 1
ATOM 673 N N . VAL A 1 97 ? 5.599 -1.132 -0.925 1.00 97.62 97 VAL A N 1
ATOM 674 C CA . VAL A 1 97 ? 5.007 -2.414 -0.562 1.00 97.62 97 VAL A CA 1
ATOM 675 C C . VAL A 1 97 ? 3.678 -2.217 0.184 1.00 97.62 97 VAL A C 1
ATOM 677 O O . VAL A 1 97 ? 3.465 -1.153 0.777 1.00 97.62 97 VAL A O 1
ATOM 680 N N . PRO A 1 98 ? 2.767 -3.210 0.206 1.00 95.88 98 PRO A N 1
ATOM 681 C CA . PRO A 1 98 ? 1.470 -3.096 0.877 1.00 95.88 98 PRO A CA 1
ATOM 682 C C . PRO A 1 98 ? 1.535 -2.652 2.342 1.00 95.88 98 PRO A C 1
ATOM 684 O O . PRO A 1 98 ? 0.643 -1.941 2.801 1.00 95.88 98 PRO A O 1
ATOM 687 N N . THR A 1 99 ? 2.594 -3.003 3.079 1.00 94.19 99 THR A N 1
ATOM 688 C CA . THR A 1 99 ? 2.795 -2.527 4.462 1.00 94.19 99 THR A CA 1
ATOM 689 C C . THR A 1 99 ? 2.888 -1.002 4.554 1.00 94.19 99 THR A C 1
ATOM 691 O O . THR A 1 99 ? 2.298 -0.419 5.462 1.00 94.19 99 THR A O 1
ATOM 694 N N . GLN A 1 100 ? 3.557 -0.348 3.598 1.00 96.19 100 GLN A N 1
ATOM 695 C CA . GLN A 1 100 ? 3.680 1.112 3.544 1.00 96.19 100 GLN A CA 1
ATOM 696 C C . GLN A 1 100 ? 2.331 1.771 3.234 1.00 96.19 100 GLN A C 1
ATOM 698 O O . GLN A 1 100 ? 1.978 2.766 3.860 1.00 96.19 100 GLN A O 1
ATOM 703 N N . ILE A 1 101 ? 1.542 1.181 2.329 1.00 95.06 101 ILE A N 1
ATOM 704 C CA . ILE A 1 101 ? 0.189 1.664 2.009 1.00 95.06 101 ILE A CA 1
ATOM 705 C C . ILE A 1 101 ? -0.726 1.550 3.231 1.00 95.06 101 ILE A C 1
ATOM 707 O O . ILE A 1 101 ? -1.417 2.509 3.569 1.00 95.06 101 ILE A O 1
ATOM 711 N N . ARG A 1 102 ? -0.714 0.402 3.928 1.00 93.12 102 ARG A N 1
ATOM 712 C CA . ARG A 1 102 ? -1.513 0.215 5.150 1.00 93.12 102 ARG A CA 1
ATOM 713 C C . ARG A 1 102 ? -1.165 1.247 6.216 1.00 93.12 102 ARG A C 1
ATOM 715 O O . ARG A 1 102 ? -2.081 1.824 6.785 1.00 93.12 102 ARG A O 1
ATOM 722 N N . GLY A 1 103 ? 0.124 1.502 6.447 1.00 91.50 103 GLY A N 1
ATOM 723 C CA . GLY A 1 103 ? 0.567 2.502 7.422 1.00 91.50 103 GLY A CA 1
ATOM 724 C C . GLY A 1 103 ? 0.177 3.940 7.063 1.00 91.50 103 GLY A C 1
ATOM 725 O O . GLY A 1 103 ? -0.005 4.755 7.959 1.00 91.50 103 GLY A O 1
ATOM 726 N N . TYR A 1 104 ? 0.023 4.252 5.773 1.00 93.00 104 TYR A N 1
ATOM 727 C CA . TYR A 1 104 ? -0.449 5.562 5.321 1.00 93.00 104 TYR A CA 1
ATOM 728 C C . TYR A 1 104 ? -1.972 5.717 5.428 1.00 93.00 104 TYR A C 1
ATOM 730 O O . TYR A 1 104 ? -2.460 6.786 5.776 1.00 93.00 104 TYR A O 1
ATOM 738 N N . LEU A 1 105 ? -2.736 4.667 5.112 1.00 94.12 105 LEU A N 1
ATOM 739 C CA . LEU A 1 105 ? -4.189 4.768 4.947 1.00 94.12 105 LEU A CA 1
ATOM 740 C C . LEU A 1 105 ? -4.983 4.412 6.212 1.00 94.12 105 LEU A C 1
ATOM 742 O O . LEU A 1 105 ? -6.090 4.915 6.407 1.00 94.12 105 LEU A O 1
ATOM 746 N N . ILE A 1 106 ? -4.443 3.531 7.056 1.00 93.81 106 ILE A N 1
ATOM 747 C CA . ILE A 1 106 ? -5.126 2.992 8.235 1.00 93.81 106 ILE A CA 1
ATOM 748 C C . ILE A 1 106 ? -4.432 3.518 9.483 1.00 93.81 106 ILE A C 1
ATOM 750 O O . ILE A 1 106 ? -3.232 3.320 9.664 1.00 93.81 106 ILE A O 1
ATOM 754 N N . LYS A 1 107 ? -5.206 4.147 10.368 1.00 89.31 107 LYS A N 1
ATOM 755 C CA . LYS A 1 107 ? -4.717 4.617 11.662 1.00 89.31 107 LYS A CA 1
ATOM 756 C C . LYS A 1 107 ? -5.270 3.736 12.773 1.00 89.31 107 LYS A C 1
ATOM 758 O O . LYS A 1 107 ? -6.463 3.433 12.792 1.00 89.31 107 LYS A O 1
ATOM 763 N N . ASP A 1 108 ? -4.387 3.328 13.675 1.00 84.56 108 ASP A N 1
ATOM 764 C CA . ASP A 1 108 ? -4.758 2.613 14.887 1.00 84.56 108 ASP A CA 1
ATOM 765 C C . ASP A 1 108 ? -4.783 3.574 16.079 1.00 84.56 108 ASP A C 1
ATOM 767 O O . ASP A 1 108 ? -3.757 4.135 16.458 1.00 84.56 108 ASP A O 1
ATOM 771 N N . GLU A 1 109 ? -5.973 3.803 16.626 1.00 82.62 109 GLU A N 1
ATOM 772 C CA . GLU A 1 109 ? -6.230 4.632 17.802 1.00 82.62 109 GLU A CA 1
ATOM 773 C C . GLU A 1 109 ? -7.176 3.911 18.767 1.00 82.62 109 GLU A C 1
ATOM 775 O O . GLU A 1 109 ? -8.370 4.195 18.827 1.00 82.62 109 GLU A O 1
ATOM 780 N N . ASP A 1 110 ? -6.648 2.977 19.554 1.00 81.81 110 ASP A N 1
ATOM 781 C CA . ASP A 1 110 ? -7.428 2.291 20.596 1.00 81.81 110 ASP A CA 1
ATOM 782 C C . ASP A 1 110 ? -7.949 3.250 21.682 1.00 81.81 110 ASP A C 1
ATOM 784 O O . ASP A 1 110 ? -8.999 3.010 22.271 1.00 81.81 110 ASP A O 1
ATOM 788 N N . ALA A 1 111 ? -7.249 4.361 21.931 1.00 82.69 111 ALA A N 1
ATOM 789 C CA . ALA A 1 111 ? -7.624 5.352 22.944 1.00 82.69 111 ALA A CA 1
ATOM 790 C C . ALA A 1 111 ? -8.641 6.405 22.459 1.00 82.69 111 ALA A C 1
ATOM 792 O O . ALA A 1 111 ? -9.191 7.133 23.279 1.00 82.69 111 ALA A O 1
ATOM 793 N N . MET A 1 112 ? -8.926 6.480 21.150 1.00 84.56 112 MET A N 1
ATOM 794 C CA . MET A 1 112 ? -9.823 7.492 20.560 1.00 84.56 112 MET A CA 1
ATOM 795 C C . MET A 1 112 ? -9.431 8.950 20.875 1.00 84.56 112 MET A C 1
ATOM 797 O O . MET A 1 112 ? -10.289 9.828 20.960 1.00 84.56 112 MET A O 1
ATOM 801 N N . ASP A 1 113 ? -8.133 9.219 21.036 1.00 86.94 113 ASP A N 1
ATOM 802 C CA . ASP A 1 113 ? -7.619 10.529 21.462 1.00 86.94 113 ASP A CA 1
ATOM 803 C C . ASP A 1 113 ? -7.729 11.620 20.382 1.00 86.94 113 ASP A C 1
ATOM 805 O O . ASP A 1 113 ? -7.589 12.811 20.677 1.00 86.94 113 ASP A O 1
ATOM 809 N N . SER A 1 114 ? -7.939 11.249 19.116 1.00 88.44 114 SER A N 1
ATOM 810 C CA . SER A 1 114 ? -8.026 12.206 18.018 1.00 88.44 114 SER A CA 1
ATOM 811 C C . SER A 1 114 ? -9.031 11.790 16.948 1.00 88.44 114 SER A C 1
ATOM 813 O O . SER A 1 114 ? -9.515 10.666 16.912 1.00 88.44 114 SER A O 1
ATOM 815 N N . ASN A 1 115 ? -9.362 12.739 16.073 1.00 88.94 115 ASN A N 1
ATOM 816 C CA . ASN A 1 115 ? -10.182 12.489 14.896 1.00 88.94 115 ASN A CA 1
ATOM 817 C C . ASN A 1 115 ? -9.312 12.594 13.646 1.00 88.94 115 ASN A C 1
ATOM 819 O O . ASN A 1 115 ? -8.406 13.429 13.571 1.00 88.94 115 ASN A O 1
ATOM 823 N N . SER A 1 116 ? -9.640 11.817 12.615 1.00 91.00 116 SER A N 1
ATOM 824 C CA . SER A 1 116 ? -9.009 11.951 11.307 1.00 91.00 116 SER A CA 1
ATOM 825 C C . SER A 1 116 ? -10.028 11.957 10.176 1.00 91.00 116 SER A C 1
ATOM 827 O O . SER A 1 116 ? -10.872 11.073 10.090 1.00 91.00 116 SER A O 1
ATOM 829 N N . ALA A 1 117 ? -9.916 12.945 9.285 1.00 93.25 117 ALA A N 1
ATOM 830 C CA . ALA A 1 117 ? -10.716 13.023 8.061 1.00 93.25 117 ALA A CA 1
ATOM 831 C C . ALA A 1 117 ? -10.075 12.280 6.873 1.00 93.25 117 ALA A C 1
ATOM 833 O O . ALA A 1 117 ? -10.697 12.160 5.822 1.00 93.25 117 ALA A O 1
ATOM 834 N N . THR A 1 118 ? -8.826 11.822 7.015 1.00 92.81 118 THR A N 1
ATOM 835 C CA . THR A 1 118 ? -8.023 11.279 5.905 1.00 92.81 118 THR A CA 1
ATOM 836 C C . THR A 1 118 ? -7.586 9.831 6.106 1.00 92.81 118 THR A C 1
ATOM 838 O O . THR A 1 118 ? -7.008 9.259 5.190 1.00 92.81 118 THR A O 1
ATOM 841 N N . HIS A 1 119 ? -7.842 9.238 7.275 1.00 93.31 119 HIS A N 1
ATOM 842 C CA . HIS A 1 119 ? -7.468 7.855 7.578 1.00 93.31 119 HIS A CA 1
ATOM 843 C C . HIS A 1 119 ? -8.707 7.003 7.848 1.00 93.31 119 HIS A C 1
ATOM 845 O O . HIS A 1 119 ? -9.695 7.478 8.410 1.00 93.31 119 HIS A O 1
ATOM 851 N N . MET A 1 120 ? -8.632 5.726 7.483 1.00 93.44 120 MET A N 1
ATOM 852 C CA . MET A 1 120 ? -9.608 4.717 7.886 1.00 93.44 120 MET A CA 1
ATOM 853 C C . MET A 1 120 ? -9.277 4.192 9.293 1.00 93.44 120 MET A C 1
ATOM 855 O O . MET A 1 120 ? -8.094 4.021 9.606 1.00 93.44 120 MET A O 1
ATOM 859 N N . PRO A 1 121 ? -10.281 3.898 10.139 1.00 92.81 121 PRO A N 1
ATOM 860 C CA . PRO A 1 121 ? -10.039 3.326 11.460 1.00 92.81 121 PRO A CA 1
ATOM 861 C C . PRO A 1 121 ? -9.582 1.864 11.367 1.00 92.81 121 PRO A C 1
ATOM 863 O O . PRO A 1 121 ? -10.035 1.109 10.500 1.00 92.81 121 PRO A O 1
ATOM 866 N N . SER A 1 122 ? -8.717 1.443 12.292 1.00 93.38 122 SER A N 1
ATOM 867 C CA . SER A 1 122 ? -8.334 0.037 12.446 1.00 93.38 122 SER A CA 1
ATOM 868 C C . SER A 1 122 ? -9.484 -0.800 13.032 1.00 93.38 122 SER A C 1
ATOM 870 O O . SER A 1 122 ? -10.415 -0.287 13.662 1.00 93.38 122 SER A O 1
ATOM 872 N N . GLN A 1 123 ? -9.405 -2.130 12.891 1.00 94.00 123 GLN A N 1
ATOM 873 C CA . GLN A 1 123 ? -10.338 -3.017 13.591 1.00 94.00 123 GLN A CA 1
ATOM 874 C C . GLN A 1 123 ? -10.237 -2.898 15.119 1.00 94.00 123 GLN A C 1
ATOM 876 O O . GLN A 1 123 ? -11.207 -3.234 15.799 1.00 94.00 123 GLN A O 1
ATOM 881 N N . GLN A 1 124 ? -9.072 -2.548 15.669 1.00 91.00 124 GLN A N 1
ATOM 882 C CA . GLN A 1 124 ? -8.889 -2.407 17.115 1.00 91.00 124 GLN A CA 1
ATOM 883 C C . GLN A 1 124 ? -9.560 -1.123 17.604 1.00 91.00 124 GLN A C 1
ATOM 885 O O . GLN A 1 124 ? -10.384 -1.199 18.512 1.00 91.00 124 GLN A O 1
ATOM 890 N N . SER A 1 125 ? -9.399 -0.016 16.874 1.00 91.88 125 SER A N 1
ATOM 891 C CA . SER A 1 125 ? -10.100 1.240 17.154 1.00 91.88 125 SER A CA 1
ATOM 892 C C . SER A 1 125 ? -11.621 1.039 17.133 1.00 91.88 125 SER A C 1
ATOM 894 O O . SER A 1 125 ? -12.318 1.375 18.086 1.00 91.88 125 SER A O 1
ATOM 896 N N . VAL A 1 126 ? -12.172 0.385 16.105 1.00 92.50 126 VAL A N 1
ATOM 897 C CA . VAL A 1 126 ? -13.623 0.100 16.061 1.00 92.50 126 VAL A CA 1
ATOM 898 C C . VAL A 1 126 ? -14.087 -0.731 17.267 1.00 92.50 126 VAL A C 1
ATOM 900 O O . VAL A 1 126 ? -15.161 -0.465 17.810 1.00 92.50 126 VAL A O 1
ATOM 903 N N . LYS A 1 127 ? -13.281 -1.704 17.717 1.00 91.62 127 LYS A N 1
ATOM 904 C CA . LYS A 1 127 ? -13.586 -2.492 18.921 1.00 91.62 127 LYS A CA 1
ATOM 905 C C . LYS A 1 127 ? -13.551 -1.632 20.182 1.00 91.62 127 LYS A C 1
ATOM 907 O O . LYS A 1 127 ? -14.512 -1.664 20.938 1.00 91.62 127 LYS A O 1
ATOM 912 N N . ALA A 1 128 ? -12.530 -0.798 20.358 1.00 90.06 128 ALA A N 1
ATOM 913 C CA . ALA A 1 128 ? -12.438 0.108 21.499 1.00 90.06 128 ALA A CA 1
ATOM 914 C C . ALA A 1 128 ? -13.632 1.080 21.580 1.00 90.06 128 ALA A C 1
ATOM 916 O O . ALA A 1 128 ? -14.196 1.296 22.657 1.00 90.06 128 ALA A O 1
ATOM 917 N N . TYR A 1 129 ? -14.083 1.615 20.438 1.00 89.38 129 TYR A N 1
ATOM 918 C CA . TYR A 1 129 ? -15.303 2.426 20.377 1.00 89.38 129 TYR A CA 1
ATOM 919 C C . TYR A 1 129 ? -16.544 1.635 20.823 1.00 89.38 129 TYR A C 1
ATOM 921 O O . TYR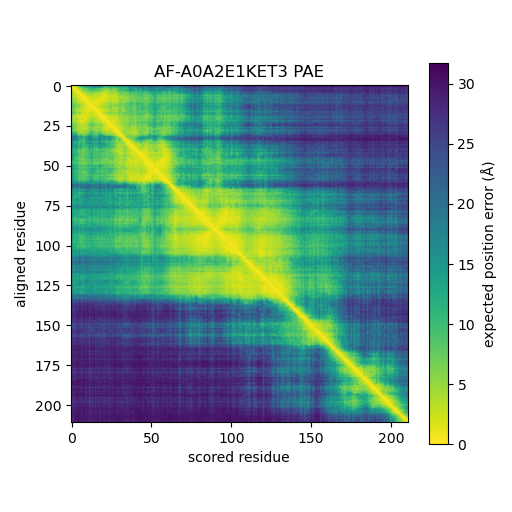 A 1 129 ? -17.323 2.118 21.649 1.00 89.38 129 TYR A O 1
ATOM 929 N N . ALA A 1 130 ? -16.725 0.418 20.301 1.00 89.31 130 ALA A N 1
ATOM 930 C CA . ALA A 1 130 ? -17.857 -0.436 20.651 1.00 89.31 130 ALA A CA 1
ATOM 931 C C . ALA A 1 130 ? -17.852 -0.824 22.143 1.00 89.31 130 ALA A C 1
ATOM 933 O O . ALA A 1 130 ? -18.883 -0.704 22.808 1.00 89.31 130 ALA A O 1
ATOM 934 N N . ASP A 1 131 ? -16.692 -1.195 22.691 1.00 88.00 131 ASP A N 1
ATOM 935 C CA . ASP A 1 131 ? -16.520 -1.576 24.097 1.00 88.00 131 ASP A CA 1
ATOM 936 C C . ASP A 1 131 ? -16.777 -0.398 25.050 1.00 88.00 131 ASP A C 1
ATOM 938 O O . ASP A 1 131 ? -17.401 -0.561 26.105 1.00 88.00 131 ASP A O 1
ATOM 942 N N . THR A 1 132 ? -16.380 0.817 24.655 1.00 85.50 132 THR A N 1
ATOM 943 C CA . THR A 1 132 ? -16.680 2.047 25.405 1.00 85.50 132 THR A CA 1
ATOM 944 C C . THR A 1 132 ? -18.190 2.262 25.519 1.00 85.50 132 THR A C 1
ATOM 946 O O . THR A 1 132 ? -18.701 2.545 26.603 1.00 85.50 132 THR A O 1
ATOM 949 N N . LYS A 1 133 ? -18.937 2.073 24.423 1.00 82.62 133 LYS A N 1
ATOM 950 C CA . LYS A 1 133 ? -20.404 2.203 24.423 1.00 82.62 133 LYS A CA 1
ATOM 951 C C . LYS A 1 133 ? -21.091 1.088 25.209 1.00 82.62 133 LYS A C 1
ATOM 953 O O . LYS A 1 133 ? -22.014 1.375 25.969 1.00 82.62 133 LYS A O 1
ATOM 958 N N . ALA A 1 134 ? -20.611 -0.149 25.087 1.00 79.31 134 ALA A N 1
ATOM 959 C CA . ALA A 1 134 ? -21.119 -1.278 25.862 1.00 79.31 134 ALA A CA 1
ATOM 960 C C . ALA A 1 134 ? -20.913 -1.073 27.371 1.00 79.31 134 ALA A C 1
ATOM 962 O O . ALA A 1 134 ? -21.799 -1.381 28.167 1.00 79.31 134 ALA A O 1
ATOM 963 N N . THR A 1 135 ? -19.776 -0.494 27.764 1.00 69.81 135 THR A N 1
ATOM 964 C CA . THR A 1 135 ? -19.492 -0.157 29.162 1.00 69.81 135 THR A CA 1
ATOM 965 C C . THR A 1 135 ? -20.464 0.902 29.675 1.00 69.81 135 THR A C 1
ATOM 967 O O . THR A 1 135 ? -21.069 0.697 30.719 1.00 69.81 135 THR A O 1
ATOM 970 N N . THR A 1 136 ? -20.691 2.001 28.947 1.00 62.59 136 THR A N 1
ATOM 971 C CA . THR A 1 136 ? -21.648 3.039 29.376 1.00 62.59 136 THR A CA 1
ATOM 972 C C . THR A 1 136 ? -23.084 2.509 29.493 1.00 62.59 136 THR A C 1
ATOM 974 O O . THR A 1 136 ? -23.764 2.860 30.450 1.00 62.59 136 THR A O 1
ATOM 977 N N . SER A 1 137 ? -23.533 1.621 28.597 1.00 61.66 137 SER A N 1
ATOM 978 C CA . SER A 1 137 ? -24.878 1.017 28.677 1.00 61.66 137 SER A CA 1
ATOM 979 C C . SER A 1 137 ? -25.052 -0.016 29.798 1.00 61.66 137 SER A C 1
ATOM 981 O O . SER A 1 137 ? -26.181 -0.259 30.210 1.00 61.66 137 SER A O 1
ATOM 983 N N . ASN A 1 138 ? -23.969 -0.613 30.308 1.00 56.84 138 ASN A N 1
ATOM 984 C CA . ASN A 1 138 ? -24.027 -1.658 31.339 1.00 56.84 138 ASN A CA 1
ATOM 985 C C . ASN A 1 138 ? -23.689 -1.169 32.754 1.00 56.84 138 ASN A C 1
ATOM 987 O O . ASN A 1 138 ? -23.712 -1.967 33.695 1.00 56.84 138 ASN A O 1
ATOM 991 N N . ARG A 1 139 ? -23.369 0.117 32.947 1.00 57.94 139 ARG A N 1
ATOM 992 C CA . ARG A 1 139 ? -23.101 0.653 34.286 1.00 57.94 139 ARG A CA 1
ATOM 993 C C . ARG A 1 139 ? -24.406 0.893 35.038 1.00 57.94 139 ARG A C 1
ATOM 995 O O . ARG A 1 139 ? -24.926 1.996 35.102 1.00 57.94 139 ARG A O 1
ATOM 1002 N N . LEU A 1 140 ? -24.834 -0.160 35.729 1.00 59.56 140 LEU A N 1
ATOM 1003 C CA . LEU A 1 140 ? -25.730 -0.129 36.889 1.00 59.56 140 LEU A CA 1
ATOM 1004 C C . LEU A 1 140 ? -25.111 0.635 38.091 1.00 59.56 140 LEU A C 1
ATOM 1006 O O . LEU A 1 140 ? -25.688 0.686 39.172 1.00 59.56 140 LEU A O 1
ATOM 1010 N N . ASP A 1 141 ? -23.925 1.226 37.933 1.00 57.00 141 ASP A N 1
ATOM 1011 C CA . ASP A 1 141 ? -23.182 1.889 39.008 1.00 57.00 141 ASP A CA 1
ATOM 1012 C C . ASP A 1 141 ? -23.830 3.202 39.470 1.00 57.00 141 ASP A C 1
ATOM 1014 O O . ASP A 1 141 ? -23.612 3.626 40.602 1.00 57.00 141 ASP A O 1
ATOM 1018 N N . GLU A 1 142 ? -24.675 3.823 38.643 1.00 55.22 142 GLU A N 1
ATOM 1019 C CA . GLU A 1 142 ? -25.449 5.009 39.037 1.00 55.22 142 GLU A CA 1
ATOM 1020 C C . GLU A 1 142 ? -26.605 4.665 40.001 1.00 55.22 142 GLU A C 1
ATOM 1022 O O . GLU A 1 142 ? -27.098 5.520 40.732 1.00 55.22 142 GLU A O 1
ATOM 1027 N N . PHE A 1 143 ? -26.966 3.382 40.122 1.00 59.25 143 PHE A N 1
ATOM 1028 C CA . PHE A 1 143 ? -27.927 2.903 41.121 1.00 59.25 143 PHE A CA 1
ATOM 1029 C C . PHE A 1 143 ? -27.311 2.730 42.516 1.00 59.25 143 PHE A C 1
ATOM 1031 O O . PHE A 1 143 ? -28.036 2.471 43.476 1.00 59.25 143 PHE A O 1
ATOM 1038 N N . ALA A 1 144 ? -25.984 2.844 42.657 1.00 59.59 144 ALA A N 1
ATOM 1039 C CA . ALA A 1 144 ? -25.315 2.639 43.939 1.00 59.59 144 ALA A CA 1
ATOM 1040 C C . ALA A 1 144 ? -25.445 3.841 44.897 1.00 59.59 144 ALA A C 1
ATOM 1042 O O . ALA A 1 144 ? -25.285 3.651 46.103 1.00 59.59 144 ALA A O 1
ATOM 1043 N N . ASN A 1 145 ? -25.743 5.050 44.394 1.00 61.94 145 ASN A N 1
ATOM 1044 C CA . ASN A 1 145 ? -26.035 6.246 45.201 1.00 61.94 145 ASN A CA 1
ATOM 1045 C C . ASN A 1 145 ? -26.680 7.372 44.355 1.00 61.94 145 ASN A C 1
ATOM 1047 O O . ASN A 1 145 ? -26.027 8.388 44.097 1.00 61.94 145 ASN A O 1
ATOM 1051 N N . PRO A 1 146 ? -27.922 7.205 43.866 1.00 63.03 146 PRO A N 1
ATOM 1052 C CA . PRO A 1 146 ? -28.559 8.233 43.053 1.00 63.03 146 PRO A CA 1
ATOM 1053 C C . PRO A 1 146 ? -28.844 9.478 43.909 1.00 63.03 146 PRO A C 1
ATOM 1055 O O . PRO A 1 146 ? -29.664 9.448 44.824 1.00 63.03 146 PRO A O 1
ATOM 1058 N N . THR A 1 147 ? -28.170 10.593 43.620 1.00 64.12 147 THR A N 1
ATOM 1059 C CA . THR A 1 147 ? -28.481 11.913 44.208 1.00 64.12 147 THR A CA 1
ATOM 1060 C C . THR A 1 147 ? -29.633 12.621 43.479 1.00 64.12 147 THR A C 1
ATOM 1062 O O . THR A 1 147 ? -30.054 13.704 43.886 1.00 64.12 147 THR A O 1
ATOM 1065 N N . SER A 1 148 ? -30.166 11.999 42.422 1.00 65.25 148 SER A N 1
ATOM 1066 C CA . SER A 1 148 ? -31.282 12.450 41.587 1.00 65.25 148 SER A CA 1
ATOM 1067 C C . SER A 1 148 ? -32.177 11.274 41.183 1.00 65.25 148 SER A C 1
ATOM 1069 O O . SER A 1 148 ? -31.768 10.119 41.273 1.00 65.25 148 SER A O 1
ATOM 1071 N N . ALA A 1 149 ? -33.396 11.557 40.712 1.00 71.88 149 ALA A N 1
ATOM 1072 C CA . ALA A 1 149 ? -34.251 10.532 40.117 1.00 71.88 149 ALA A CA 1
ATOM 1073 C C . ALA A 1 149 ? -33.543 9.861 38.927 1.00 71.88 149 ALA A C 1
ATOM 1075 O O . ALA A 1 149 ? -32.910 10.538 38.117 1.00 71.88 149 ALA A O 1
ATOM 1076 N N . LEU A 1 150 ? -33.660 8.537 38.836 1.00 72.88 150 LEU A N 1
ATOM 1077 C CA . LEU A 1 150 ? -33.214 7.769 37.681 1.00 72.88 150 LEU A CA 1
ATOM 1078 C C . LEU A 1 150 ? -34.155 8.046 36.500 1.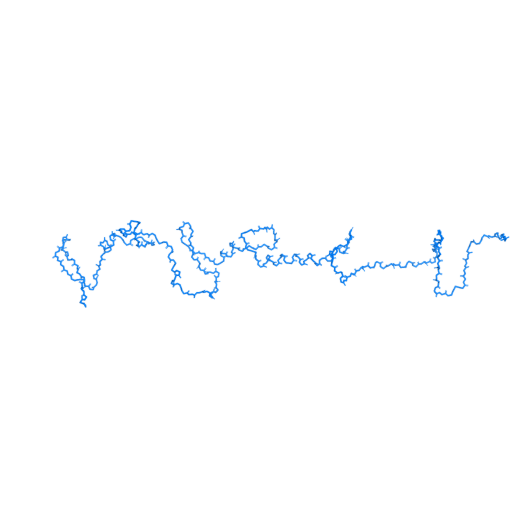00 72.88 150 LEU A C 1
ATOM 1080 O O . LEU A 1 150 ? -35.337 7.706 36.571 1.00 72.88 150 LEU A O 1
ATOM 1084 N N . ASP A 1 151 ? -33.625 8.618 35.423 1.00 75.81 151 ASP A N 1
ATOM 1085 C CA . ASP A 1 151 ? -34.326 8.753 34.146 1.00 75.81 151 ASP A CA 1
ATOM 1086 C C . ASP A 1 151 ? -33.938 7.587 33.224 1.00 75.81 151 ASP A C 1
ATOM 1088 O O . ASP A 1 151 ? -32.777 7.434 32.847 1.00 75.81 151 ASP A O 1
ATOM 1092 N N . ILE A 1 152 ? -34.911 6.740 32.888 1.00 78.69 152 ILE A N 1
ATOM 1093 C CA . ILE A 1 152 ? -34.733 5.593 31.987 1.00 78.69 152 ILE A CA 1
ATOM 1094 C C . ILE A 1 152 ? -35.138 5.911 30.540 1.00 78.69 152 ILE A C 1
ATOM 1096 O O . ILE A 1 152 ? -35.213 4.987 29.739 1.00 78.69 152 ILE A O 1
ATOM 1100 N N . ASN A 1 153 ? -35.391 7.182 30.192 1.00 76.31 153 ASN A N 1
ATOM 1101 C CA . ASN A 1 153 ? -35.673 7.671 28.835 1.00 76.31 153 ASN A CA 1
ATOM 1102 C C . ASN A 1 153 ? -36.668 6.786 28.055 1.00 76.31 153 ASN A C 1
ATOM 1104 O O . ASN A 1 153 ? -36.330 6.170 27.036 1.00 76.31 153 ASN A O 1
ATOM 1108 N N . ASP A 1 154 ? -37.883 6.672 28.592 1.00 84.44 154 ASP A N 1
ATOM 1109 C CA . ASP A 1 154 ? -38.990 5.878 28.039 1.00 84.44 154 ASP A CA 1
ATOM 1110 C C . ASP A 1 154 ? -38.701 4.371 27.849 1.00 84.44 154 ASP A C 1
ATOM 1112 O O . ASP A 1 154 ? -39.427 3.683 27.130 1.00 84.44 154 ASP A O 1
ATOM 1116 N N . GLN A 1 155 ? -37.657 3.823 28.481 1.00 83.94 155 GLN A N 1
ATOM 1117 C CA . GLN A 1 155 ? -37.377 2.383 28.466 1.00 83.94 155 GLN A CA 1
ATOM 1118 C C . GLN A 1 155 ? -38.122 1.633 29.581 1.00 83.94 155 GLN A C 1
ATOM 1120 O O . GLN A 1 155 ? -38.516 2.204 30.596 1.00 83.94 155 GLN A O 1
ATOM 1125 N N . GLU A 1 156 ? -38.277 0.317 29.423 1.00 83.38 156 GLU A N 1
ATOM 1126 C CA . GLU A 1 156 ? -38.811 -0.554 30.474 1.00 83.38 156 GLU A CA 1
ATOM 1127 C C . GLU A 1 156 ? -37.711 -1.004 31.447 1.00 83.38 156 GLU A C 1
ATOM 1129 O O . GLU A 1 156 ? -36.700 -1.592 31.051 1.00 83.38 156 GLU A O 1
ATOM 1134 N N . LEU A 1 157 ? -37.935 -0.811 32.751 1.00 80.19 157 LEU A N 1
ATOM 1135 C CA . LEU A 1 157 ? -37.075 -1.369 33.794 1.00 80.19 157 LEU A CA 1
ATOM 1136 C C . LEU A 1 157 ? -37.476 -2.823 34.082 1.00 80.19 157 LEU A C 1
ATOM 1138 O O . LEU A 1 157 ? -38.391 -3.090 34.855 1.00 80.19 157 LEU A O 1
ATOM 1142 N N . GLN A 1 158 ? -36.770 -3.779 33.477 1.00 83.44 158 GLN A N 1
ATOM 1143 C CA . GLN A 1 158 ? -37.118 -5.207 33.572 1.00 83.44 158 GLN A CA 1
ATOM 1144 C C . GLN A 1 158 ? -36.913 -5.808 34.975 1.00 83.44 158 GLN A C 1
ATOM 1146 O O . GLN A 1 158 ? -37.547 -6.804 35.325 1.00 83.44 158 GLN A O 1
ATOM 1151 N N . LYS A 1 159 ? -36.015 -5.233 35.787 1.00 73.06 159 LYS A N 1
ATOM 1152 C CA . LYS A 1 159 ? -35.753 -5.661 37.168 1.00 73.06 159 LYS A CA 1
ATOM 1153 C C . LYS A 1 159 ? -35.079 -4.539 37.959 1.00 73.06 159 LYS A C 1
ATOM 1155 O O . LYS A 1 159 ? -33.995 -4.102 37.591 1.00 73.06 159 LYS A O 1
ATOM 1160 N N . ALA A 1 160 ? -35.672 -4.141 39.082 1.00 73.06 160 ALA A N 1
ATOM 1161 C CA . ALA A 1 160 ? -35.037 -3.282 40.081 1.00 73.06 160 ALA A CA 1
ATOM 1162 C C . ALA A 1 160 ? -34.790 -4.101 41.351 1.00 73.06 160 ALA A C 1
ATOM 1164 O O . ALA A 1 160 ? -35.729 -4.643 41.930 1.00 73.06 160 ALA A O 1
ATOM 1165 N N . VAL A 1 161 ? -33.536 -4.210 41.789 1.00 71.50 161 VAL A N 1
ATOM 1166 C CA . VAL A 1 161 ? -33.223 -4.736 43.125 1.00 71.50 161 VAL A CA 1
ATOM 1167 C C . VAL A 1 161 ? -32.973 -3.535 44.017 1.00 71.50 161 VAL A C 1
ATOM 1169 O O . VAL A 1 161 ? -31.856 -3.034 44.108 1.00 71.50 161 VAL A O 1
ATOM 1172 N N . LEU A 1 162 ? -34.035 -3.050 44.649 1.00 71.56 162 LEU A N 1
ATOM 1173 C CA . LEU A 1 162 ? -33.904 -2.088 45.730 1.00 71.56 162 LEU A CA 1
ATOM 1174 C C . LEU A 1 162 ? -33.446 -2.872 46.956 1.00 71.56 162 LEU A C 1
ATOM 1176 O O . LEU A 1 162 ? -34.089 -3.849 47.344 1.00 71.56 162 LEU A O 1
ATOM 1180 N N . LYS A 1 163 ? -32.313 -2.481 47.545 1.00 67.75 163 LYS A N 1
ATOM 1181 C CA . LYS A 1 163 ? -32.027 -2.893 48.916 1.00 67.75 163 LYS A CA 1
ATOM 1182 C C . LYS A 1 163 ? -33.070 -2.192 49.768 1.00 67.75 163 LYS A C 1
ATOM 1184 O O . LYS A 1 163 ? -32.923 -1.011 50.065 1.00 67.75 163 LYS A O 1
ATOM 1189 N N . ASP A 1 164 ? -34.136 -2.909 50.092 1.00 68.94 164 ASP A N 1
ATOM 1190 C CA . ASP A 1 164 ? -34.928 -2.574 51.257 1.00 68.94 164 ASP A CA 1
ATOM 1191 C C . ASP A 1 164 ? -33.936 -2.566 52.421 1.00 68.94 164 ASP A C 1
ATOM 1193 O O . ASP A 1 164 ? -33.292 -3.584 52.707 1.00 68.94 164 ASP A O 1
ATOM 1197 N N . TYR A 1 165 ? -33.672 -1.391 52.988 1.00 61.66 165 TYR A N 1
ATOM 1198 C CA . TYR A 1 165 ? -32.950 -1.320 54.245 1.00 61.66 165 TYR A CA 1
ATOM 1199 C C . TYR A 1 165 ? -33.910 -1.916 55.255 1.00 61.66 165 TYR A C 1
ATOM 1201 O O . TYR A 1 165 ? -34.684 -1.162 55.825 1.00 61.66 165 TYR A O 1
ATOM 1209 N N . ALA A 1 166 ? -33.890 -3.249 55.379 1.00 57.25 166 ALA A N 1
ATOM 1210 C CA . ALA A 1 166 ? -34.754 -4.024 56.250 1.00 57.25 166 ALA A CA 1
ATOM 1211 C C . ALA A 1 166 ? -35.006 -3.215 57.517 1.00 57.25 166 ALA A C 1
ATOM 1213 O O . ALA A 1 166 ? -34.074 -3.013 58.308 1.00 57.25 166 ALA A O 1
ATOM 1214 N N . GLU A 1 167 ? -36.215 -2.664 57.644 1.00 66.88 167 GLU A N 1
ATOM 1215 C CA . GLU A 1 167 ? -36.574 -1.914 58.832 1.00 66.88 167 GLU A CA 1
ATOM 1216 C C . GLU A 1 167 ? -36.367 -2.895 59.982 1.00 66.88 167 GLU A C 1
ATOM 1218 O O . GLU A 1 167 ? -36.970 -3.967 60.038 1.00 66.88 167 GLU A O 1
ATOM 1223 N N . THR A 1 168 ? -35.377 -2.620 60.832 1.00 57.22 168 THR A N 1
ATOM 1224 C CA . THR A 1 168 ? -35.180 -3.458 62.005 1.00 57.22 168 THR A CA 1
ATOM 1225 C C . THR A 1 168 ? -36.318 -3.075 62.925 1.00 57.22 168 THR A C 1
ATOM 1227 O O . THR A 1 168 ? -36.246 -2.017 63.547 1.00 57.22 168 THR A O 1
ATOM 1230 N N . ASP A 1 169 ? -37.377 -3.885 62.959 1.00 65.69 169 ASP A N 1
ATOM 1231 C CA . ASP A 1 169 ? -38.462 -3.720 63.921 1.00 65.69 169 ASP A CA 1
ATOM 1232 C C . ASP A 1 169 ? -37.835 -3.549 65.309 1.00 65.69 169 ASP A C 1
ATOM 1234 O O . ASP A 1 169 ? -37.225 -4.469 65.868 1.00 65.69 169 ASP A O 1
ATOM 1238 N N . VAL A 1 170 ? -37.914 -2.336 65.857 1.00 65.56 170 VAL A N 1
ATOM 1239 C CA . VAL A 1 170 ? -37.383 -2.062 67.188 1.00 65.56 170 VAL A CA 1
ATOM 1240 C C . VAL A 1 170 ? -38.344 -2.704 68.173 1.00 65.56 170 VAL A C 1
ATOM 1242 O O . VAL A 1 170 ? -39.439 -2.200 68.419 1.00 65.56 170 VAL A O 1
ATOM 1245 N N . ALA A 1 171 ? -37.936 -3.833 68.747 1.00 65.19 171 ALA A N 1
ATOM 1246 C CA . ALA A 1 171 ? -38.661 -4.436 69.850 1.00 65.19 171 ALA A CA 1
ATOM 1247 C C . ALA A 1 171 ? -38.787 -3.411 70.991 1.00 65.19 171 ALA A C 1
ATOM 1249 O O . ALA A 1 171 ? -37.785 -2.922 71.515 1.00 65.19 171 ALA A O 1
ATOM 1250 N N . VAL A 1 172 ? -40.017 -3.097 71.400 1.00 70.00 172 VAL A N 1
ATOM 1251 C CA . VAL A 1 172 ? -40.272 -2.316 72.617 1.00 70.00 172 VAL A CA 1
ATOM 1252 C C . VAL A 1 172 ? -39.930 -3.214 73.809 1.00 70.00 172 VAL A C 1
ATOM 1254 O O . VAL A 1 172 ? -40.709 -4.083 74.197 1.00 70.00 172 VAL A O 1
ATOM 1257 N N . SER A 1 173 ? -38.724 -3.065 74.352 1.00 69.00 173 SER A N 1
ATOM 1258 C CA . SER A 1 173 ? -38.257 -3.817 75.521 1.00 69.00 173 SER A CA 1
ATOM 1259 C C . SER A 1 173 ? -38.801 -3.231 76.830 1.00 69.00 173 SER A C 1
ATOM 1261 O O . SER A 1 173 ? -39.124 -2.046 76.912 1.00 69.00 173 SER A O 1
ATOM 1263 N N . SER A 1 174 ? -38.876 -4.044 77.889 1.00 70.31 174 SER A N 1
ATOM 1264 C CA . SER A 1 174 ? -39.346 -3.595 79.206 1.00 70.31 174 SER A CA 1
ATOM 1265 C C . SER A 1 174 ? -38.567 -2.365 79.692 1.00 70.31 174 SER A C 1
ATOM 1267 O O . SER A 1 174 ? -37.341 -2.414 79.785 1.00 70.31 174 SER A O 1
ATOM 1269 N N . GLY A 1 175 ? -39.278 -1.286 80.027 1.00 66.81 175 GLY A N 1
ATOM 1270 C CA . GLY A 1 175 ? -38.694 -0.031 80.515 1.00 66.81 175 GLY A CA 1
ATOM 1271 C C . GLY A 1 175 ? -38.774 1.148 79.539 1.00 66.81 175 GLY A C 1
ATOM 1272 O O . GLY A 1 175 ? -38.506 2.272 79.952 1.00 66.81 175 GLY A O 1
ATOM 1273 N N . THR A 1 176 ? -39.188 0.935 78.285 1.00 63.16 176 THR A N 1
ATOM 1274 C CA . THR A 1 176 ? -39.513 2.023 77.345 1.00 63.16 176 THR A CA 1
ATOM 1275 C C . THR A 1 176 ? -41.023 2.216 77.234 1.00 63.16 176 THR A C 1
ATOM 1277 O O . THR A 1 176 ? -41.761 1.245 77.076 1.00 63.16 176 THR A O 1
ATOM 1280 N N . THR A 1 177 ? -41.499 3.459 77.291 1.00 66.81 177 THR A N 1
ATOM 1281 C CA . THR A 1 177 ? -42.902 3.800 77.030 1.00 66.81 177 THR A CA 1
ATOM 1282 C C . THR A 1 177 ? -43.181 3.806 75.529 1.00 66.81 177 THR A C 1
ATOM 1284 O O . THR A 1 177 ? -42.543 4.540 74.778 1.00 66.81 177 THR A O 1
ATOM 1287 N N . LEU A 1 178 ? -44.171 3.025 75.089 1.00 72.38 178 LEU A N 1
ATOM 1288 C CA . LEU A 1 178 ? -44.741 3.163 73.751 1.00 72.38 178 LEU A CA 1
ATOM 1289 C C . LEU A 1 178 ? -45.680 4.378 73.749 1.00 72.38 178 LEU A C 1
ATOM 1291 O O . LEU A 1 178 ? -46.797 4.303 74.257 1.00 72.38 178 LEU A O 1
ATOM 1295 N N . ALA A 1 179 ? -45.215 5.512 73.226 1.00 70.31 179 ALA A N 1
ATOM 1296 C CA . ALA A 1 179 ? -46.049 6.696 73.049 1.00 70.31 179 ALA A CA 1
ATOM 1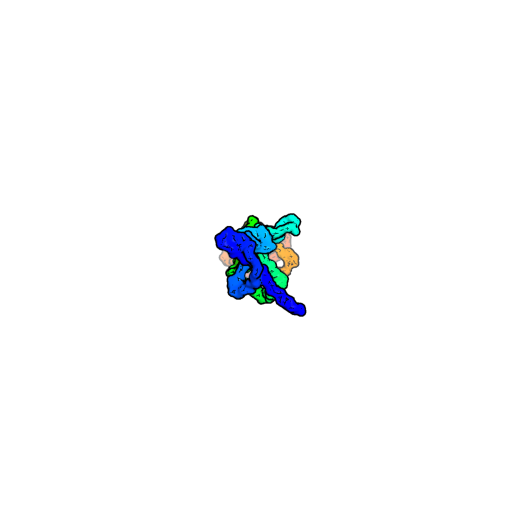297 C C . ALA A 1 179 ? -46.782 6.608 71.705 1.00 70.31 179 ALA A C 1
ATOM 1299 O O . ALA A 1 179 ? -46.157 6.664 70.649 1.00 70.31 179 ALA A O 1
ATOM 1300 N N . ILE A 1 180 ? -48.107 6.474 71.747 1.00 71.69 180 ILE A N 1
ATOM 1301 C CA . ILE A 1 180 ? -48.963 6.603 70.566 1.00 71.69 180 ILE A CA 1
ATOM 1302 C C . ILE A 1 180 ? -49.563 8.004 70.614 1.00 71.69 180 ILE A C 1
ATOM 1304 O O . ILE A 1 180 ? -50.353 8.306 71.508 1.00 71.69 180 ILE A O 1
ATOM 1308 N N . ASP A 1 181 ? -49.163 8.870 69.684 1.00 69.62 181 ASP A N 1
ATOM 1309 C CA . ASP A 1 181 ? -49.754 10.200 69.559 1.00 69.62 181 ASP A CA 1
ATOM 1310 C C . ASP A 1 181 ? -51.147 10.085 68.923 1.00 69.62 181 ASP A C 1
ATOM 1312 O O . ASP A 1 181 ? -51.298 9.849 67.725 1.00 69.62 181 ASP A O 1
ATOM 1316 N N . LEU A 1 182 ? -52.175 10.211 69.762 1.00 71.12 182 LEU A N 1
ATOM 1317 C CA . LEU A 1 182 ? -53.587 10.204 69.368 1.00 71.12 182 LEU A CA 1
ATOM 1318 C C . LEU A 1 182 ? -54.154 11.624 69.209 1.00 71.12 182 LEU A C 1
ATOM 1320 O O . LEU A 1 182 ? -55.373 11.815 69.184 1.00 71.12 182 LEU A O 1
ATOM 1324 N N . SER A 1 183 ? -53.298 12.645 69.139 1.00 70.81 183 SER A N 1
ATOM 1325 C CA . SER A 1 183 ? -53.746 14.003 68.850 1.00 70.81 183 SER A CA 1
ATOM 1326 C C . SER A 1 183 ? -54.326 14.109 67.428 1.00 70.81 183 SER A C 1
ATOM 1328 O O . SER A 1 183 ? -54.192 13.215 66.592 1.00 70.81 183 SER A O 1
ATOM 1330 N N . ALA A 1 184 ? -55.061 15.193 67.169 1.00 67.56 184 ALA A N 1
ATOM 1331 C CA . ALA A 1 184 ? -55.717 15.475 65.886 1.00 67.56 184 ALA A CA 1
ATOM 1332 C C . ALA A 1 184 ? -56.772 14.449 65.400 1.00 67.56 184 ALA A C 1
ATOM 1334 O O . ALA A 1 184 ? -57.127 14.450 64.225 1.00 67.56 184 ALA A O 1
ATOM 1335 N N . GLY A 1 185 ? -57.343 13.631 66.293 1.00 69.06 185 GLY A N 1
ATOM 1336 C CA . GLY A 1 185 ? -58.462 12.737 65.953 1.00 69.06 185 GLY A CA 1
ATOM 1337 C C . GLY A 1 185 ? -58.047 11.404 65.327 1.00 69.06 185 GLY A C 1
ATOM 1338 O O . GLY A 1 185 ? -58.890 10.701 64.773 1.00 69.06 185 GLY A O 1
ATOM 1339 N N . ASN A 1 186 ? -56.768 11.042 65.431 1.00 69.56 186 ASN A N 1
ATOM 1340 C CA . ASN A 1 186 ? -56.272 9.741 65.003 1.00 69.56 186 ASN A CA 1
ATOM 1341 C C . ASN A 1 186 ? -56.731 8.628 65.961 1.00 69.56 186 ASN A C 1
ATOM 1343 O O . ASN A 1 186 ? -56.692 8.781 67.182 1.00 69.56 186 ASN A O 1
ATOM 1347 N N . THR A 1 187 ? -57.120 7.473 65.416 1.00 69.75 187 THR A N 1
ATOM 1348 C CA . THR A 1 187 ? -57.383 6.255 66.195 1.00 69.75 187 THR A CA 1
ATOM 1349 C C . THR A 1 187 ? -56.193 5.308 66.085 1.00 69.75 187 THR A C 1
ATOM 1351 O O . THR A 1 187 ? -55.899 4.819 64.996 1.00 69.75 187 THR A O 1
ATOM 1354 N N . GLY A 1 188 ? -55.519 5.029 67.199 1.00 70.25 188 GLY A N 1
ATOM 1355 C CA . GLY A 1 188 ? -54.463 4.020 67.278 1.00 70.25 188 GLY A CA 1
ATOM 1356 C C . GLY A 1 188 ? -54.987 2.739 67.918 1.00 70.25 188 GLY A C 1
ATOM 1357 O O . GLY A 1 188 ? -55.620 2.786 68.970 1.00 70.25 188 GLY A O 1
ATOM 1358 N N . SER A 1 189 ? -54.718 1.592 67.298 1.00 72.12 189 SER A N 1
ATOM 1359 C CA . SER A 1 189 ? -54.999 0.273 67.869 1.00 72.12 189 SER A CA 1
ATOM 1360 C C . SER A 1 189 ? -53.692 -0.455 68.160 1.00 72.12 189 SER A C 1
ATOM 1362 O O . SER A 1 189 ? -52.895 -0.667 67.247 1.00 72.12 189 SER A O 1
ATOM 1364 N N . VAL A 1 190 ? -53.491 -0.892 69.402 1.00 76.06 190 VAL A N 1
ATOM 1365 C CA . VAL A 1 190 ? -52.432 -1.850 69.744 1.00 76.06 190 VAL A CA 1
ATOM 1366 C C . VAL A 1 190 ? -53.040 -3.243 69.682 1.00 76.06 190 VAL A C 1
ATOM 1368 O O . VAL A 1 190 ? -53.893 -3.582 70.499 1.00 76.06 190 VAL A O 1
ATOM 1371 N N . THR A 1 191 ? -52.625 -4.048 68.705 1.00 70.12 191 THR A N 1
ATOM 1372 C CA . THR A 1 191 ? -53.030 -5.458 68.634 1.00 70.12 191 THR A CA 1
ATOM 1373 C C . THR A 1 191 ? -51.958 -6.303 69.304 1.00 70.12 191 THR A C 1
ATOM 1375 O O . THR A 1 191 ? -50.831 -6.377 68.821 1.00 70.12 191 THR A O 1
ATOM 1378 N N . LEU A 1 192 ? -52.298 -6.931 70.427 1.00 75.38 192 LEU A N 1
ATOM 1379 C CA . LEU A 1 192 ? -51.402 -7.830 71.150 1.00 75.38 192 LEU A CA 1
ATOM 1380 C C . LEU A 1 192 ? -51.694 -9.267 70.706 1.00 75.38 192 LEU A C 1
ATOM 1382 O O . LEU A 1 192 ? -52.834 -9.718 70.759 1.00 75.38 192 LEU A O 1
ATOM 1386 N N . ALA A 1 193 ? -50.668 -9.985 70.243 1.00 68.31 193 ALA A N 1
ATOM 1387 C CA . ALA A 1 193 ? -50.810 -11.319 69.644 1.00 68.31 193 ALA A CA 1
ATOM 1388 C C . ALA A 1 193 ? -51.198 -12.436 70.641 1.00 68.31 193 ALA A C 1
ATOM 1390 O O . ALA A 1 193 ? -51.413 -13.576 70.236 1.00 68.31 193 ALA A O 1
ATOM 1391 N N . HIS A 1 194 ? -51.284 -12.123 71.936 1.00 80.44 194 HIS A N 1
ATOM 1392 C CA . HIS A 1 194 ? -51.601 -13.062 73.010 1.00 80.44 194 HIS A CA 1
ATOM 1393 C C . HIS A 1 194 ? -52.652 -12.463 73.949 1.00 80.44 194 HIS A C 1
ATOM 1395 O O . HIS A 1 194 ? -52.800 -11.242 74.028 1.00 80.44 194 HIS A O 1
ATOM 1401 N N . SER A 1 195 ? -53.357 -13.325 74.687 1.00 80.56 195 SER A N 1
ATOM 1402 C CA . SER A 1 195 ? -54.319 -12.903 75.707 1.00 80.56 195 SER A CA 1
ATOM 1403 C C . SER A 1 195 ? -53.657 -11.990 76.737 1.00 80.56 195 SER A C 1
ATOM 1405 O O . SER A 1 195 ? -52.677 -12.370 77.377 1.00 80.56 195 SER A O 1
ATOM 1407 N N . VAL A 1 196 ? -54.222 -10.800 76.918 1.00 77.12 196 VAL A N 1
ATOM 1408 C CA . VAL A 1 196 ? -53.805 -9.861 77.959 1.00 77.12 196 VAL A CA 1
ATOM 1409 C C . VAL A 1 196 ? -54.454 -10.293 79.264 1.00 77.12 196 VAL A C 1
ATOM 1411 O O . VAL A 1 196 ? -55.678 -10.277 79.382 1.00 77.12 196 VAL A O 1
ATOM 1414 N N . THR A 1 197 ? -53.645 -10.729 80.226 1.00 75.12 197 THR A N 1
ATOM 1415 C CA . THR A 1 197 ? -54.146 -11.145 81.542 1.00 75.12 197 THR A CA 1
ATOM 1416 C C . THR A 1 197 ? -54.291 -9.981 82.512 1.00 75.12 197 THR A C 1
ATOM 1418 O O . THR A 1 197 ? -55.034 -10.117 83.477 1.00 75.12 197 THR A O 1
ATOM 1421 N N . ASP A 1 198 ? -53.597 -8.866 82.266 1.00 78.06 198 ASP A N 1
ATOM 1422 C CA . ASP A 1 198 ? -53.660 -7.673 83.107 1.00 78.06 198 ASP A CA 1
ATOM 1423 C C . ASP A 1 198 ? -53.258 -6.403 82.338 1.00 78.06 198 ASP A C 1
ATOM 1425 O O . ASP A 1 198 ? -52.434 -6.464 81.420 1.00 78.06 198 ASP A O 1
ATOM 1429 N N . ILE A 1 199 ? -53.841 -5.262 82.712 1.00 78.88 199 ILE A N 1
ATOM 1430 C CA . ILE A 1 199 ? -53.473 -3.927 82.223 1.00 78.88 199 ILE A CA 1
ATOM 1431 C C . ILE A 1 199 ? -53.347 -3.005 83.435 1.00 78.88 199 ILE A C 1
ATOM 1433 O O . ILE A 1 199 ? -54.338 -2.465 83.930 1.00 78.88 199 ILE A O 1
ATOM 1437 N N . ASP A 1 200 ? -52.109 -2.776 83.861 1.00 72.69 200 ASP A N 1
ATOM 1438 C CA . ASP A 1 200 ? -51.811 -1.859 84.954 1.00 72.69 200 ASP A CA 1
ATOM 1439 C C . ASP A 1 200 ? -51.701 -0.417 84.455 1.00 72.69 200 ASP A C 1
ATOM 1441 O O . ASP A 1 200 ? -50.733 -0.016 83.803 1.00 72.69 200 ASP A O 1
ATOM 1445 N N . PHE A 1 201 ? -52.673 0.412 84.825 1.00 73.50 201 PHE A N 1
ATOM 1446 C CA . PHE A 1 201 ? -52.537 1.862 84.729 1.00 73.50 201 PHE A CA 1
ATOM 1447 C C . PHE A 1 201 ? -51.864 2.380 86.005 1.00 73.50 201 PHE A C 1
ATOM 1449 O O . PHE A 1 201 ? -52.505 2.571 87.036 1.00 73.50 201 PHE A O 1
ATOM 1456 N N . THR A 1 202 ? -50.558 2.634 85.948 1.00 60.56 202 THR A N 1
ATOM 1457 C CA . THR A 1 202 ? -49.738 2.999 87.121 1.00 60.56 202 THR A CA 1
ATOM 1458 C C . THR A 1 202 ? -49.973 4.414 87.660 1.00 60.56 202 THR A C 1
ATOM 1460 O O . THR A 1 202 ? -49.350 4.799 88.647 1.00 60.56 202 THR A O 1
ATOM 1463 N N . ASN A 1 203 ? -50.868 5.195 87.046 1.00 58.28 203 ASN A N 1
ATOM 1464 C CA . ASN A 1 203 ? -51.105 6.588 87.418 1.00 58.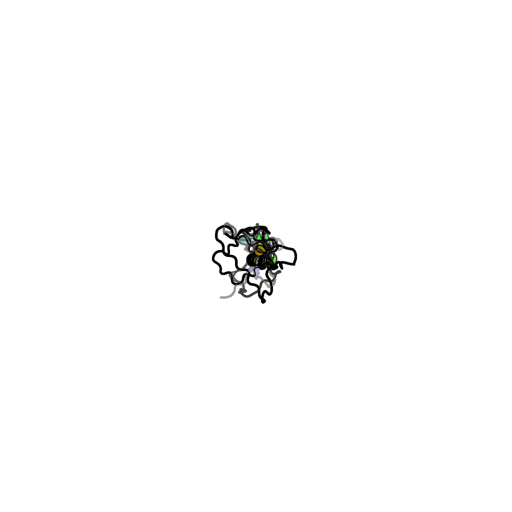28 203 ASN A CA 1
ATOM 1465 C C . ASN A 1 203 ? -52.597 6.956 87.447 1.00 58.28 203 ASN A C 1
ATOM 1467 O O . ASN A 1 203 ? -53.014 7.966 86.877 1.00 58.28 203 ASN A O 1
ATOM 1471 N N . PHE A 1 204 ? -53.418 6.140 88.112 1.00 59.94 204 PHE A N 1
ATOM 1472 C CA . PHE A 1 204 ? -54.744 6.602 88.520 1.00 59.94 204 PHE A CA 1
ATOM 1473 C C . PHE A 1 204 ? -54.583 7.713 89.572 1.00 59.94 204 PHE A C 1
ATOM 1475 O O . PHE A 1 204 ? -53.929 7.478 90.592 1.00 59.94 204 PHE A O 1
ATOM 1482 N N . PRO A 1 205 ? -55.156 8.917 89.376 1.00 61.81 205 PRO A N 1
ATOM 1483 C CA . PRO A 1 205 ? -55.181 9.916 90.433 1.00 61.81 205 PRO A CA 1
ATOM 1484 C C . PRO A 1 205 ? -55.903 9.313 91.640 1.00 61.81 205 PRO A C 1
ATOM 1486 O O . PRO A 1 205 ? -57.051 8.884 91.544 1.00 61.81 205 PRO A O 1
ATOM 1489 N N . THR A 1 206 ? -55.224 9.275 92.785 1.00 63.50 206 THR A N 1
ATOM 1490 C CA . THR A 1 206 ? -55.693 8.658 94.040 1.00 63.50 206 THR A CA 1
ATOM 1491 C C . THR A 1 206 ? -56.955 9.295 94.622 1.00 63.50 206 THR A C 1
ATOM 1493 O O . THR A 1 206 ? -57.500 8.795 95.602 1.00 63.50 206 THR A O 1
ATOM 1496 N N . ASN A 1 207 ? -57.464 10.358 94.001 1.00 58.31 207 ASN A N 1
ATOM 1497 C CA . ASN A 1 207 ? -58.688 11.028 94.398 1.00 58.31 207 ASN A CA 1
ATOM 1498 C C . ASN A 1 207 ? -59.753 10.815 93.328 1.00 58.31 207 ASN A C 1
ATOM 1500 O O . ASN A 1 207 ? -59.932 11.635 92.427 1.00 58.31 207 ASN A O 1
ATOM 1504 N N . GLY A 1 208 ? -60.476 9.706 93.460 1.00 54.97 208 GLY A N 1
ATOM 1505 C CA . GLY A 1 208 ? -61.757 9.542 92.798 1.00 54.97 208 GLY A CA 1
ATOM 1506 C C . GLY A 1 208 ? -62.697 10.669 93.218 1.00 54.97 208 GLY A C 1
ATOM 1507 O O . GLY A 1 208 ? -63.163 10.711 94.353 1.00 54.97 208 GLY A O 1
ATOM 1508 N N . VAL A 1 209 ? -62.997 11.570 92.291 1.00 50.50 209 VAL A N 1
ATOM 1509 C CA . VAL A 1 209 ? -64.271 12.282 92.293 1.00 50.50 209 VAL A CA 1
ATOM 1510 C C . VAL A 1 209 ? -65.056 11.676 91.147 1.00 50.50 209 VAL A C 1
ATOM 1512 O O . VAL A 1 209 ? -64.761 11.930 89.983 1.00 50.50 209 VAL A O 1
ATOM 1515 N N . SER A 1 210 ? -66.011 10.809 91.482 1.00 51.88 210 SER A N 1
ATOM 1516 C CA . SER A 1 210 ? -67.068 10.478 90.539 1.00 51.88 210 SER A CA 1
ATOM 1517 C C . SER A 1 210 ? -67.872 11.752 90.291 1.00 51.88 210 SER A C 1
ATOM 1519 O O . SER A 1 210 ? -68.444 12.308 91.234 1.00 51.88 210 SER A O 1
ATOM 1521 N N . SER A 1 211 ? -67.921 12.196 89.044 1.00 51.12 211 SER A N 1
ATOM 1522 C CA . SER A 1 211 ? -68.999 13.036 88.524 1.00 51.12 211 SER A CA 1
ATOM 1523 C C . SER A 1 211 ? -69.728 12.264 87.442 1.00 51.12 211 SER A C 1
ATOM 1525 O O . SER A 1 211 ? -69.000 11.759 86.555 1.00 51.12 211 SER A O 1
#

Sequence (211 aa):
MADKTPVKATFDSAGDADGLSEFVSGDTVPYTHGGTGLSSIGSAGQVVKVNSGANGLEWGGVEAVINIDGMTDKSSITLADTDKIPISDGGTEGYIVPTQIRGYLIKDEDAMDSNSATHMPSQQSVKAYADTKATTSNRLDEFANPTSALDINDQELQKAVLKDYAETDVAVSSGTTLAIDLSAGNTGSVTLAHSVTDIDFTNFPTNGVSS

Nearest PDB structures (foldseek):
  7asm-assembly1_S  TM=1.917E-01  e=2.730E+00  Staphylococcus aureus
  6u42-assembly1_8D  TM=1.083E-01  e=9.744E+00  Chlamydomonas reinhardtii

Solvent-accessible surface area (backbone atoms only — not comparable to full-atom values): 14758 Å² total; per-residue (Å²): 131,84,86,78,78,62,70,39,77,37,60,50,96,89,68,48,80,75,47,76,41,72,69,53,97,86,66,78,83,56,60,58,78,34,101,62,81,41,65,60,96,71,60,92,69,51,39,85,38,72,35,98,82,72,79,51,60,38,82,36,74,66,68,90,83,74,62,70,91,77,54,77,92,60,90,84,65,82,86,49,65,80,43,76,44,78,46,73,57,98,88,44,79,50,65,50,31,54,54,60,53,46,65,68,42,41,43,80,43,63,79,63,86,72,85,69,98,80,45,45,76,28,76,59,22,56,46,38,58,51,52,52,52,54,50,67,77,64,58,67,66,62,74,76,70,62,93,58,85,89,80,64,84,93,55,84,83,90,74,82,86,72,81,71,76,72,77,73,80,75,77,86,53,95,92,63,83,88,83,78,86,50,66,96,79,49,86,83,83,88,86,67,99,58,89,78,89,77,83,86,72,91,75,68,72,92,70,83,73,90,127

Mean predicted aligned error: 16.79 Å

Secondary structure (DSSP, 8-state):
-PPPPPEEEEE-TTS-EEEEEE--TT----TTSSTT--SS---TTEEEEE-TTSSSEEEEE------STTSPP-TTPPPPTT--EEEEETTEEEEE-HHHHHHHHEE--TT-----SSSEEPHHHHHHHHHHHHHHHH-GGGGGS-SS----TT-------------------TT-------GGGPPP----SS-------TT--S-----